Protein AF-A0A1R2CDT3-F1 (afdb_monomer_lite)

pLDDT: mean 70.37, std 23.41, range [26.05, 94.88]

Organism: NCBI:txid5963

InterPro domains:
  IPR001763 Rhodanese-like domain [PS50206] (2-48)
  IPR036873 Rhodanese-like domain superfamily [SSF52821] (2-45)

Secondary structure (DSSP, 8-state):
-HHHHHTTB---TT--EEE--SSTTHHHHHHHHHHHHTT--EEEB---GGGGGG-----SSPPPPPB-TT--PPP-TTTEEEHHHHHHTTT-SEEEE-S--SS-SB-TTSPBPPHHHHHHHHHHTT-PPPSS-EEEESTTHHHHHHHHHHHH---EEEEETT--HHHHHHHHHHTT----PPP-----------------------------------------B-

Structure (mmCIF, N/CA/C/O backbone):
data_AF-A0A1R2CDT3-F1
#
_entry.id   AF-A0A1R2CDT3-F1
#
loop_
_atom_site.group_PDB
_atom_site.id
_atom_site.type_symbol
_atom_site.label_atom_id
_atom_site.label_alt_id
_atom_site.label_comp_id
_atom_site.label_asym_id
_atom_site.label_entity_id
_atom_site.label_seq_id
_atom_site.pdbx_PDB_ins_code
_atom_site.Cartn_x
_atom_site.Cartn_y
_atom_site.Cartn_z
_atom_site.occupancy
_atom_site.B_iso_or_equiv
_atom_site.auth_seq_id
_atom_site.auth_comp_id
_atom_site.auth_asym_id
_atom_site.auth_atom_id
_atom_site.pdbx_PDB_model_num
ATOM 1 N N . MET A 1 1 ? 15.968 3.774 3.526 1.00 54.78 1 MET A N 1
ATOM 2 C CA . MET A 1 1 ? 16.565 3.461 2.208 1.00 54.78 1 MET A CA 1
ATOM 3 C C . MET A 1 1 ? 15.545 3.412 1.064 1.00 54.78 1 MET A C 1
ATOM 5 O O . MET A 1 1 ? 15.629 4.277 0.210 1.00 54.78 1 MET A O 1
ATOM 9 N N . PHE A 1 2 ? 14.550 2.506 1.048 1.00 66.25 2 PHE A N 1
ATOM 10 C CA . PHE A 1 2 ? 13.594 2.373 -0.080 1.00 66.25 2 PHE A CA 1
ATOM 11 C C . PHE A 1 2 ? 12.943 3.699 -0.525 1.00 66.25 2 PHE A C 1
ATOM 13 O O . PHE A 1 2 ? 13.152 4.136 -1.652 1.00 66.25 2 PHE A O 1
ATOM 20 N N . PHE A 1 3 ? 12.238 4.401 0.371 1.00 66.00 3 PHE A N 1
ATOM 21 C CA . PHE A 1 3 ? 11.578 5.675 0.036 1.00 66.00 3 PHE A CA 1
ATOM 22 C C . PHE A 1 3 ? 12.551 6.794 -0.367 1.00 66.00 3 PHE A C 1
ATOM 24 O O . PHE A 1 3 ? 12.169 7.690 -1.113 1.00 66.00 3 PHE A O 1
ATOM 31 N N . GLN A 1 4 ? 13.806 6.745 0.091 1.00 65.00 4 GLN A N 1
ATOM 32 C CA . GLN A 1 4 ? 14.832 7.719 -0.298 1.00 65.00 4 GLN A CA 1
ATOM 33 C C . GLN A 1 4 ? 15.261 7.489 -1.754 1.00 65.00 4 GLN A C 1
ATOM 35 O O . GLN A 1 4 ? 15.347 8.445 -2.519 1.00 65.00 4 GLN A O 1
ATOM 40 N N . SER A 1 5 ? 15.440 6.229 -2.161 1.00 69.94 5 SER A N 1
ATOM 41 C CA . SER A 1 5 ? 15.772 5.858 -3.543 1.00 69.94 5 SER A CA 1
ATOM 42 C C . SER A 1 5 ? 14.642 6.148 -4.536 1.00 69.94 5 SER A C 1
ATOM 44 O O . SER A 1 5 ? 14.908 6.398 -5.706 1.00 69.94 5 SER A O 1
ATOM 46 N N . LEU A 1 6 ? 13.380 6.154 -4.091 1.00 74.81 6 LEU A N 1
ATOM 47 C CA . LEU A 1 6 ? 12.250 6.471 -4.969 1.00 74.81 6 LEU A CA 1
ATOM 48 C C . LEU A 1 6 ? 12.239 7.934 -5.439 1.00 74.81 6 LEU A C 1
ATOM 50 O O . LEU A 1 6 ? 11.761 8.224 -6.533 1.00 74.81 6 LEU A O 1
ATOM 54 N N . ARG A 1 7 ? 12.758 8.869 -4.632 1.00 72.19 7 ARG A N 1
ATOM 55 C CA . ARG A 1 7 ? 12.694 10.315 -4.927 1.00 72.19 7 ARG A CA 1
ATOM 56 C C . ARG A 1 7 ? 13.552 10.725 -6.122 1.00 72.19 7 ARG A C 1
ATOM 58 O O . ARG A 1 7 ? 13.237 11.735 -6.746 1.00 72.19 7 ARG A O 1
ATOM 65 N N . THR A 1 8 ? 14.582 9.935 -6.419 1.00 76.62 8 THR A N 1
ATOM 66 C CA . THR A 1 8 ? 15.554 10.137 -7.502 1.00 76.62 8 THR A CA 1
ATOM 67 C C . THR A 1 8 ? 15.258 9.277 -8.731 1.00 76.62 8 THR A C 1
ATOM 69 O O . THR A 1 8 ? 16.016 9.300 -9.701 1.00 76.62 8 THR A O 1
ATOM 72 N N . LEU A 1 9 ? 14.169 8.501 -8.701 1.00 79.88 9 LEU A N 1
ATOM 73 C CA . LEU A 1 9 ? 13.769 7.625 -9.792 1.00 79.88 9 LEU A CA 1
ATOM 74 C C . LEU A 1 9 ? 13.310 8.448 -11.003 1.00 79.88 9 LEU A C 1
ATOM 76 O O . LEU A 1 9 ? 12.393 9.269 -10.901 1.00 79.88 9 LEU A O 1
ATOM 80 N N . VAL A 1 10 ? 13.921 8.190 -12.159 1.00 78.06 10 VAL A N 1
ATOM 81 C CA . VAL A 1 10 ? 13.516 8.790 -13.433 1.00 78.06 10 VAL A CA 1
ATOM 82 C C . VAL A 1 10 ? 12.613 7.811 -14.167 1.00 78.06 10 VAL A C 1
ATOM 84 O O . VAL A 1 10 ? 13.010 6.688 -14.470 1.00 78.06 10 VAL A O 1
ATOM 87 N N . LEU A 1 11 ? 11.394 8.250 -14.466 1.00 76.62 11 LEU A N 1
ATOM 88 C CA . LEU A 1 11 ? 10.420 7.477 -15.226 1.00 76.62 11 LEU A CA 1
ATOM 89 C C . LEU A 1 11 ? 9.799 8.367 -16.303 1.00 76.62 11 LEU A C 1
ATOM 91 O O . LEU A 1 11 ? 9.479 9.523 -16.002 1.00 76.62 11 LEU A O 1
ATOM 95 N N . PRO A 1 12 ? 9.616 7.863 -17.536 1.00 78.19 12 PRO A N 1
ATOM 96 C CA . PRO A 1 12 ? 8.946 8.629 -18.574 1.00 78.19 12 PRO A CA 1
ATOM 97 C C . PRO A 1 12 ? 7.510 8.995 -18.151 1.00 78.19 12 PRO A C 1
ATOM 99 O O . PRO A 1 12 ? 6.828 8.178 -17.523 1.00 78.19 12 PRO A O 1
ATOM 102 N N . PRO A 1 13 ? 7.035 10.212 -18.467 1.00 74.00 13 PRO A N 1
ATOM 103 C CA . PRO A 1 13 ? 5.777 10.754 -17.942 1.00 74.00 13 PRO A CA 1
ATOM 104 C C . PRO A 1 13 ? 4.516 10.020 -18.434 1.00 74.00 13 PRO A C 1
ATOM 106 O O . PRO A 1 13 ? 3.453 10.133 -17.821 1.00 74.00 13 PRO A O 1
ATOM 109 N N . ASP A 1 14 ? 4.621 9.267 -19.529 1.00 82.12 14 ASP A N 1
ATOM 110 C CA . ASP A 1 14 ? 3.552 8.466 -20.131 1.00 82.12 14 ASP A CA 1
ATOM 111 C C . ASP A 1 14 ? 3.438 7.054 -19.534 1.00 82.12 14 ASP A C 1
ATOM 113 O O . ASP A 1 14 ? 2.503 6.319 -19.853 1.00 82.12 14 ASP A O 1
ATOM 117 N N . LYS A 1 15 ? 4.378 6.656 -18.672 1.00 84.94 15 LYS A N 1
ATOM 118 C CA . LYS A 1 15 ? 4.413 5.312 -18.096 1.00 84.94 15 LYS A CA 1
ATOM 119 C C . LYS A 1 15 ? 3.750 5.264 -16.727 1.00 84.94 15 LYS A C 1
ATOM 121 O O . LYS A 1 15 ? 3.758 6.219 -15.952 1.00 84.94 15 LYS A O 1
ATOM 126 N N . PHE A 1 16 ? 3.192 4.099 -16.434 1.00 89.81 16 PHE A N 1
ATOM 127 C CA . PHE A 1 16 ? 2.738 3.717 -15.108 1.00 89.81 16 PHE A CA 1
ATOM 128 C C . PHE A 1 16 ? 3.682 2.659 -1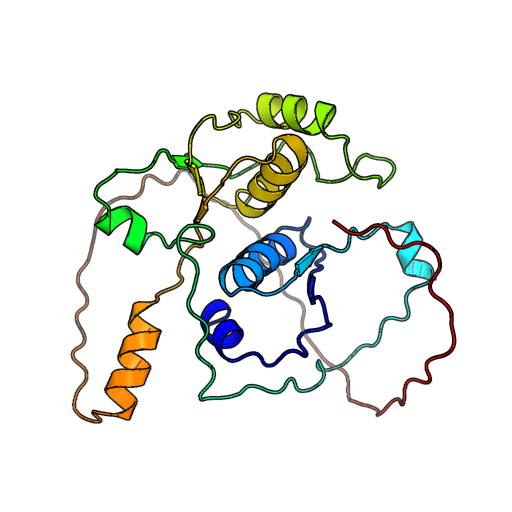4.538 1.00 89.81 16 PHE A C 1
ATOM 130 O O . PHE A 1 16 ? 4.328 1.912 -15.276 1.00 89.81 16 PHE A O 1
ATOM 137 N N . ILE A 1 17 ? 3.768 2.610 -13.214 1.00 91.12 17 ILE A N 1
ATOM 138 C CA . ILE A 1 17 ? 4.530 1.600 -12.486 1.00 91.12 17 ILE A CA 1
ATOM 139 C C . ILE A 1 17 ? 3.565 0.500 -12.070 1.00 91.12 17 ILE A C 1
ATOM 141 O O . ILE A 1 17 ? 2.520 0.786 -11.493 1.00 91.12 17 ILE A O 1
ATOM 145 N N . VAL A 1 18 ? 3.930 -0.750 -12.329 1.00 92.12 18 VAL A N 1
ATOM 146 C CA . VAL A 1 18 ? 3.167 -1.911 -11.869 1.00 92.12 18 VAL A CA 1
ATOM 147 C C . VAL A 1 18 ? 3.914 -2.557 -10.711 1.00 92.12 18 VAL A C 1
ATOM 149 O O . VAL A 1 18 ? 5.044 -3.016 -10.872 1.00 92.12 18 VAL A O 1
ATOM 152 N N . CYS A 1 19 ? 3.287 -2.582 -9.540 1.00 92.50 19 CYS A N 1
ATOM 153 C CA . CYS A 1 19 ? 3.797 -3.242 -8.348 1.00 92.50 19 CYS A CA 1
ATOM 154 C C . CYS A 1 19 ? 3.199 -4.643 -8.224 1.00 92.50 19 CYS A C 1
ATOM 156 O O . CYS A 1 19 ? 2.010 -4.849 -8.464 1.00 92.50 19 CYS A O 1
ATOM 158 N N . TYR A 1 20 ? 4.024 -5.600 -7.813 1.00 90.12 20 TYR A N 1
ATOM 159 C CA . TYR A 1 20 ? 3.599 -6.967 -7.553 1.00 90.12 20 TYR A CA 1
ATOM 160 C C . TYR A 1 20 ? 4.510 -7.632 -6.525 1.00 90.12 20 TYR A C 1
ATOM 162 O O . TYR A 1 20 ? 5.669 -7.245 -6.376 1.00 90.12 20 TYR A O 1
ATOM 170 N N . ASP A 1 21 ? 3.979 -8.614 -5.808 1.00 87.56 21 ASP A N 1
ATOM 171 C CA . ASP A 1 21 ? 4.718 -9.435 -4.856 1.00 87.56 21 ASP A CA 1
ATOM 172 C C . ASP A 1 21 ? 4.055 -10.815 -4.706 1.00 87.56 21 ASP A C 1
ATOM 174 O O . ASP A 1 21 ? 3.012 -11.091 -5.296 1.00 87.56 21 ASP A O 1
ATOM 178 N N . TYR A 1 22 ? 4.684 -11.675 -3.905 1.00 81.69 22 TYR A N 1
ATOM 179 C CA . TYR A 1 22 ? 4.119 -12.951 -3.456 1.00 81.69 22 TYR A CA 1
ATOM 180 C C . TYR A 1 22 ? 3.703 -12.909 -1.974 1.00 81.69 22 TYR A C 1
ATOM 182 O O . TYR A 1 22 ? 3.335 -13.932 -1.405 1.00 81.69 22 TYR A O 1
ATOM 190 N N . SER A 1 23 ? 3.771 -11.745 -1.316 1.00 78.31 23 SER A N 1
ATOM 191 C CA . SER A 1 23 ? 3.560 -11.599 0.133 1.00 78.31 23 SER A CA 1
ATOM 192 C C . SER A 1 23 ? 2.109 -11.266 0.503 1.00 78.31 23 SER A C 1
ATOM 194 O O . SER A 1 23 ? 1.849 -10.611 1.516 1.00 78.31 23 SER A O 1
ATOM 196 N N . GLY A 1 24 ? 1.144 -11.714 -0.309 1.00 80.25 24 GLY A N 1
ATOM 197 C CA . GLY A 1 24 ? -0.270 -11.363 -0.146 1.00 80.25 24 GLY A CA 1
ATOM 198 C C . GLY A 1 24 ? -0.481 -9.854 -0.264 1.00 80.25 24 GLY A C 1
ATOM 199 O O . GLY A 1 24 ? -1.128 -9.245 0.594 1.00 80.25 24 GLY A O 1
ATOM 200 N N . TYR A 1 25 ? 0.164 -9.256 -1.270 1.00 88.62 25 TYR A N 1
ATOM 201 C CA . TYR A 1 25 ? 0.096 -7.844 -1.633 1.00 88.62 25 TYR A CA 1
ATOM 202 C C . TYR A 1 25 ? 0.665 -6.868 -0.601 1.00 88.62 25 TYR A C 1
ATOM 204 O O . TYR A 1 25 ? 0.478 -5.661 -0.733 1.00 88.62 25 TYR A O 1
ATOM 212 N N . ILE A 1 26 ? 1.347 -7.335 0.448 1.00 88.62 26 ILE A N 1
ATOM 213 C CA . ILE A 1 26 ? 1.812 -6.463 1.534 1.00 88.62 26 ILE A CA 1
ATOM 214 C C . ILE A 1 26 ? 2.859 -5.462 1.034 1.00 88.62 26 ILE A C 1
ATOM 216 O O . ILE A 1 26 ? 2.766 -4.266 1.323 1.00 88.62 26 ILE A O 1
ATOM 220 N N . ASP A 1 27 ? 3.867 -5.933 0.310 1.00 89.50 27 ASP A N 1
ATOM 221 C CA . ASP A 1 27 ? 5.003 -5.110 -0.100 1.00 89.50 27 ASP A CA 1
ATOM 222 C C . ASP A 1 27 ? 4.699 -4.325 -1.374 1.00 89.50 27 ASP A C 1
ATOM 224 O O . ASP A 1 27 ? 5.079 -3.157 -1.486 1.00 89.50 27 ASP A O 1
ATOM 228 N N . SER A 1 28 ? 3.918 -4.905 -2.283 1.00 92.00 28 SER A N 1
ATOM 229 C CA . SER A 1 28 ? 3.382 -4.224 -3.459 1.00 92.00 28 SER A CA 1
ATOM 230 C C . SER A 1 28 ? 2.436 -3.085 -3.062 1.00 92.00 28 SER A C 1
ATOM 232 O O . SER A 1 28 ? 2.534 -1.997 -3.629 1.00 92.00 28 SER A O 1
ATOM 234 N N . SER A 1 29 ? 1.628 -3.255 -2.007 1.00 92.62 29 SER A N 1
ATOM 235 C CA . SER A 1 29 ? 0.817 -2.167 -1.440 1.00 92.62 29 SER A CA 1
ATOM 236 C C . SER A 1 29 ? 1.670 -1.066 -0.806 1.00 92.62 29 SER A C 1
ATOM 238 O O . SER A 1 29 ? 1.408 0.119 -1.012 1.00 92.62 29 SER A O 1
ATOM 240 N N . LYS A 1 30 ? 2.726 -1.410 -0.056 1.00 91.88 30 LYS A N 1
ATOM 241 C CA . LYS A 1 30 ? 3.660 -0.400 0.483 1.00 91.88 30 LYS A CA 1
ATOM 242 C C . LYS A 1 30 ? 4.333 0.396 -0.633 1.00 91.88 30 LYS A C 1
ATOM 244 O O . LYS A 1 30 ? 4.409 1.624 -0.551 1.00 91.88 30 LYS A O 1
ATOM 249 N N . ALA A 1 31 ? 4.796 -0.294 -1.675 1.00 91.62 31 ALA A N 1
ATOM 250 C CA . ALA A 1 31 ? 5.395 0.330 -2.847 1.00 91.62 31 ALA A CA 1
ATOM 251 C C . ALA A 1 31 ? 4.396 1.249 -3.563 1.00 91.62 31 ALA A C 1
ATOM 253 O O . ALA A 1 31 ? 4.756 2.385 -3.876 1.00 91.62 31 ALA A O 1
ATOM 254 N N . TYR A 1 32 ? 3.142 0.810 -3.729 1.00 94.00 32 TYR A N 1
ATOM 255 C CA . TYR A 1 32 ? 2.060 1.616 -4.296 1.00 94.00 32 TYR A CA 1
ATOM 256 C C . TYR A 1 32 ? 1.925 2.961 -3.586 1.00 94.00 32 TYR A C 1
AT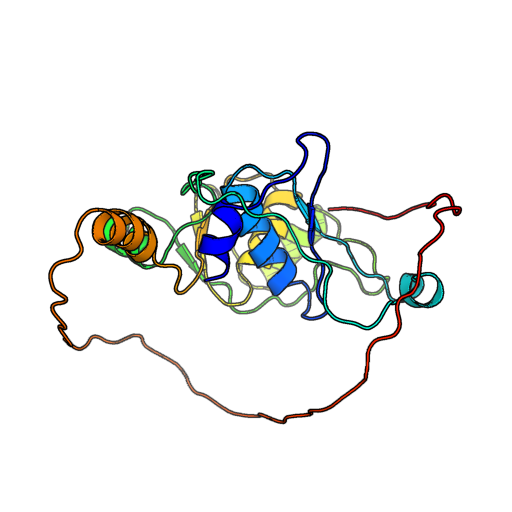OM 258 O O . TYR A 1 32 ? 2.002 4.010 -4.227 1.00 94.00 32 TYR A O 1
ATOM 266 N N . TRP A 1 33 ? 1.779 2.952 -2.259 1.00 93.81 33 TRP A N 1
ATOM 267 C CA . TRP A 1 33 ? 1.601 4.186 -1.494 1.00 93.81 33 TRP A CA 1
ATOM 268 C C . TRP A 1 33 ? 2.863 5.057 -1.498 1.00 93.81 33 TRP A C 1
ATOM 270 O O . TRP A 1 33 ? 2.763 6.278 -1.620 1.00 93.81 33 TRP A O 1
ATOM 280 N N . GLY A 1 34 ? 4.050 4.444 -1.457 1.00 91.00 34 GLY A N 1
ATOM 281 C CA . GLY A 1 34 ? 5.328 5.145 -1.592 1.00 91.00 34 GLY A CA 1
ATOM 282 C C . GLY A 1 34 ? 5.475 5.905 -2.897 1.00 91.00 34 GLY A C 1
ATOM 283 O O . GLY A 1 34 ? 5.710 7.111 -2.892 1.00 91.00 34 GLY A O 1
ATOM 284 N N . LEU A 1 35 ? 5.285 5.211 -4.012 1.00 91.19 35 LEU A N 1
ATOM 285 C CA . LEU A 1 35 ? 5.386 5.775 -5.354 1.00 91.19 35 LEU A CA 1
ATOM 286 C C . LEU A 1 35 ? 4.263 6.786 -5.641 1.00 91.19 35 LEU A C 1
ATOM 288 O O . LEU A 1 35 ? 4.513 7.841 -6.223 1.00 91.19 35 LEU A O 1
ATOM 292 N N . THR A 1 36 ? 3.044 6.519 -5.166 1.00 92.06 36 THR A N 1
ATOM 293 C CA . THR A 1 36 ? 1.915 7.456 -5.291 1.00 92.06 36 THR A CA 1
ATOM 294 C C . THR A 1 36 ? 2.184 8.744 -4.513 1.00 92.06 36 THR A C 1
ATOM 296 O O . THR A 1 36 ? 1.905 9.834 -5.010 1.00 92.06 36 THR A O 1
ATOM 299 N N . SER A 1 37 ? 2.790 8.654 -3.321 1.00 90.56 37 SER A N 1
ATOM 300 C CA . SER A 1 37 ? 3.099 9.834 -2.501 1.00 90.56 37 SER A CA 1
ATOM 301 C C . SER A 1 37 ? 4.074 10.810 -3.171 1.00 90.56 37 SER A C 1
ATOM 303 O O . SER A 1 37 ? 4.070 11.987 -2.836 1.00 90.56 37 SER A O 1
ATOM 305 N N . ILE A 1 38 ? 4.869 10.364 -4.145 1.00 87.69 38 ILE A N 1
ATOM 306 C CA . ILE A 1 38 ? 5.814 11.199 -4.910 1.00 87.69 38 ILE A CA 1
ATOM 307 C C . 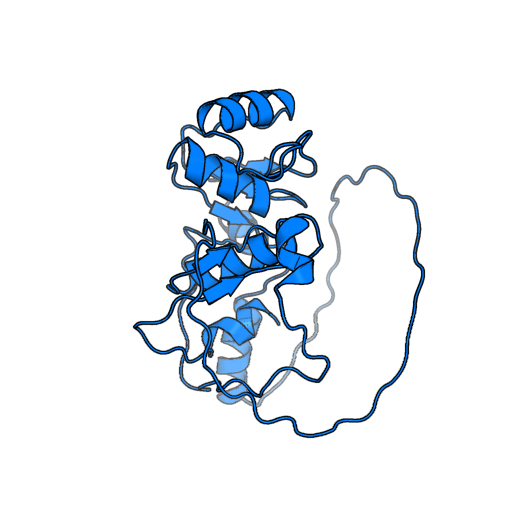ILE A 1 38 ? 5.320 11.516 -6.336 1.00 87.69 38 ILE A C 1
ATOM 309 O O . ILE A 1 38 ? 6.082 12.003 -7.178 1.00 87.69 38 ILE A O 1
ATOM 313 N N . GLY A 1 39 ? 4.039 11.246 -6.612 1.00 87.56 39 GLY A N 1
ATOM 314 C CA . GLY A 1 39 ? 3.352 11.653 -7.838 1.00 87.56 39 GLY A CA 1
ATOM 315 C C . GLY A 1 39 ? 3.497 10.699 -9.024 1.00 87.56 39 GLY A C 1
ATOM 316 O O . GLY A 1 39 ? 3.250 11.116 -10.155 1.00 87.56 39 GLY A O 1
ATOM 317 N N . PHE A 1 40 ? 3.903 9.444 -8.813 1.00 89.38 40 PHE A N 1
ATOM 318 C CA . PHE A 1 40 ? 3.853 8.446 -9.884 1.00 89.38 40 PHE A CA 1
ATOM 319 C C . PHE A 1 40 ? 2.437 7.894 -10.077 1.00 89.38 40 PHE A C 1
ATOM 321 O O . PHE A 1 40 ? 1.658 7.786 -9.131 1.00 89.38 40 PHE A O 1
ATOM 328 N N . LYS A 1 41 ? 2.125 7.500 -11.317 1.00 90.56 41 LYS A N 1
ATOM 329 C CA . LYS A 1 41 ? 0.956 6.673 -11.633 1.00 90.56 41 LYS A CA 1
ATOM 330 C C . LYS A 1 41 ? 1.321 5.224 -11.341 1.00 90.56 41 LYS A C 1
ATOM 332 O O . LYS A 1 41 ? 2.236 4.692 -11.969 1.00 90.56 41 LYS A O 1
ATOM 337 N N . VAL A 1 42 ? 0.644 4.612 -10.379 1.00 93.12 42 VAL A N 1
ATOM 338 C CA . VAL A 1 42 ? 0.993 3.281 -9.877 1.00 93.12 42 VAL A CA 1
ATOM 339 C C . VAL A 1 42 ? -0.225 2.387 -9.912 1.00 93.12 42 VAL A C 1
ATOM 341 O O . VAL A 1 42 ? -1.338 2.840 -9.656 1.00 93.12 42 VAL A O 1
ATOM 344 N N . GLN A 1 43 ? 0.019 1.128 -10.225 1.00 92.56 43 GLN A N 1
ATOM 345 C CA . GLN A 1 43 ? -0.973 0.081 -10.329 1.00 92.56 43 GLN A CA 1
ATOM 346 C C . GLN A 1 43 ? -0.475 -1.176 -9.622 1.00 92.56 43 GLN A C 1
ATOM 348 O O . GLN A 1 43 ? 0.736 -1.394 -9.527 1.00 92.56 43 GLN A O 1
ATOM 353 N N . ILE A 1 44 ? -1.394 -2.008 -9.139 1.00 90.81 44 ILE A N 1
ATOM 354 C CA . ILE A 1 44 ? -1.051 -3.312 -8.556 1.00 90.81 44 ILE A CA 1
ATOM 355 C C . ILE A 1 44 ? -1.481 -4.418 -9.512 1.00 90.81 44 ILE A C 1
ATOM 357 O O . ILE A 1 44 ? -2.621 -4.457 -9.981 1.00 90.81 44 ILE A O 1
ATOM 361 N N . LEU A 1 45 ? -0.551 -5.328 -9.804 1.00 87.69 45 LEU A N 1
ATOM 362 C CA . LEU A 1 45 ? -0.858 -6.540 -10.549 1.00 87.69 45 LEU A CA 1
ATOM 363 C C . LEU A 1 45 ? -1.426 -7.590 -9.599 1.00 87.69 45 LEU A C 1
ATOM 365 O O . LEU A 1 45 ? -0.745 -8.069 -8.694 1.00 87.69 45 LEU A O 1
ATOM 369 N N . ILE A 1 46 ? -2.666 -7.986 -9.864 1.00 82.81 46 ILE A N 1
ATOM 370 C CA . ILE A 1 46 ? -3.313 -9.096 -9.176 1.00 82.81 46 ILE A CA 1
ATOM 371 C C . ILE A 1 46 ? -2.883 -10.397 -9.853 1.00 82.81 46 ILE A C 1
ATOM 373 O O . ILE A 1 46 ? -3.329 -10.725 -10.958 1.00 82.81 46 ILE A O 1
ATOM 377 N N . PHE A 1 47 ? -1.984 -11.129 -9.199 1.00 73.56 47 PHE A N 1
ATOM 378 C CA . PHE A 1 47 ? -1.502 -12.408 -9.697 1.00 73.56 47 PHE A CA 1
ATOM 379 C C . PHE A 1 47 ? -2.583 -13.475 -9.554 1.00 73.56 47 PHE A C 1
ATOM 381 O O . PHE A 1 47 ? -2.881 -13.939 -8.457 1.00 73.56 47 PHE A O 1
ATOM 388 N N . LYS A 1 48 ? -3.140 -13.914 -10.684 1.00 70.69 48 LYS A N 1
ATOM 389 C CA . LYS A 1 48 ? -3.959 -15.125 -10.715 1.00 70.69 48 LYS A CA 1
ATOM 390 C C . LYS A 1 48 ? -3.053 -16.331 -10.937 1.00 70.69 48 LYS A C 1
ATOM 392 O O . LYS A 1 48 ? -2.218 -16.269 -11.843 1.00 70.69 48 LYS A O 1
ATOM 397 N N . PRO A 1 49 ? -3.248 -17.450 -10.220 1.00 63.94 49 PRO A N 1
ATOM 398 C CA . PRO A 1 49 ? -2.523 -18.692 -10.488 1.00 63.94 49 PRO A CA 1
ATOM 399 C C . PRO A 1 49 ? -2.585 -19.115 -11.965 1.00 63.94 49 PRO A C 1
ATOM 401 O O . PRO A 1 49 ? -1.612 -19.628 -12.509 1.00 63.94 49 PRO A O 1
ATOM 404 N N . GLN A 1 50 ? -3.689 -18.801 -12.657 1.00 66.00 50 GLN A N 1
ATOM 405 C CA . GLN A 1 50 ? -3.866 -19.091 -14.085 1.00 66.00 50 GLN A CA 1
ATOM 406 C C . GLN A 1 50 ? -2.946 -18.276 -15.016 1.00 66.00 50 GLN A C 1
ATOM 408 O O . GLN A 1 50 ? -2.824 -18.621 -16.188 1.00 66.00 50 GLN A O 1
ATOM 413 N N . LEU A 1 51 ? -2.304 -17.204 -14.532 1.00 66.19 51 LEU A N 1
ATOM 414 C CA . LEU A 1 51 ? -1.339 -16.413 -15.307 1.00 66.19 51 LEU A CA 1
ATOM 415 C C . LEU A 1 51 ? 0.065 -17.036 -15.295 1.00 66.19 51 LEU A C 1
ATOM 417 O O . LEU A 1 51 ? 0.870 -16.721 -16.164 1.00 66.19 51 LEU A O 1
ATOM 421 N N . MET A 1 52 ? 0.376 -17.931 -14.353 1.00 67.31 52 MET A N 1
ATOM 422 C CA . MET A 1 52 ? 1.712 -18.535 -14.244 1.00 67.31 52 MET A CA 1
ATOM 423 C C . MET A 1 52 ? 2.166 -19.281 -15.512 1.00 67.31 52 MET A C 1
ATOM 425 O O . MET A 1 52 ? 3.302 -19.066 -15.925 1.00 67.31 52 MET A O 1
ATOM 429 N N . PRO A 1 53 ? 1.323 -20.089 -16.191 1.00 69.56 53 PRO A N 1
ATOM 430 C CA . PRO A 1 53 ? 1.751 -20.831 -17.381 1.00 69.56 53 PRO A CA 1
ATOM 431 C C . PRO A 1 53 ? 2.048 -19.953 -18.604 1.00 69.56 53 PRO A C 1
ATOM 433 O O . PRO A 1 53 ? 2.691 -20.414 -19.541 1.00 69.56 53 PRO A O 1
ATOM 436 N N . ILE A 1 54 ? 1.557 -18.710 -18.620 1.00 74.00 54 ILE A N 1
ATOM 437 C CA . ILE A 1 54 ? 1.698 -17.785 -19.757 1.00 74.00 54 ILE A CA 1
ATOM 438 C C . ILE A 1 54 ? 2.749 -16.696 -19.521 1.00 74.00 54 ILE A C 1
ATOM 440 O O . ILE A 1 54 ? 3.060 -15.939 -20.441 1.00 74.00 54 ILE A O 1
ATOM 444 N N . LEU A 1 55 ? 3.297 -16.591 -18.309 1.00 76.75 55 LEU A N 1
ATOM 445 C CA . LEU A 1 55 ? 4.313 -15.600 -17.981 1.00 76.75 55 LEU A CA 1
ATOM 446 C C . LEU A 1 55 ? 5.708 -16.188 -18.165 1.00 76.75 55 LEU A C 1
ATOM 448 O O . LEU A 1 55 ? 6.099 -17.146 -17.502 1.00 76.75 55 LEU A O 1
ATOM 452 N N . GLN A 1 56 ? 6.492 -15.563 -19.038 1.00 80.69 56 GLN A N 1
ATOM 453 C CA . GLN A 1 56 ? 7.908 -15.869 -19.149 1.00 80.69 56 GLN A CA 1
ATOM 454 C C . GLN A 1 56 ? 8.648 -15.251 -17.958 1.00 80.69 56 GLN A C 1
ATOM 456 O O . GLN A 1 56 ? 8.814 -14.034 -17.875 1.00 80.69 56 GLN A O 1
ATOM 461 N N . VAL A 1 57 ? 9.096 -16.095 -17.030 1.00 79.31 57 VAL A N 1
ATOM 462 C CA . VAL A 1 57 ? 9.924 -15.668 -15.899 1.00 79.31 57 VAL A CA 1
ATOM 463 C C . VAL A 1 57 ? 11.386 -15.683 -16.325 1.00 79.31 57 VAL A C 1
ATOM 465 O O . VAL A 1 57 ? 11.905 -16.706 -16.766 1.00 79.31 57 VAL A O 1
ATOM 468 N N . ILE A 1 58 ? 12.057 -14.543 -16.179 1.00 84.38 58 ILE A N 1
ATOM 469 C CA . ILE A 1 58 ? 13.488 -14.408 -16.452 1.00 84.38 58 ILE A CA 1
ATOM 470 C C . ILE A 1 58 ? 14.208 -14.291 -15.114 1.00 84.38 58 ILE A C 1
ATOM 472 O O . ILE A 1 58 ? 13.985 -13.350 -14.354 1.00 84.38 58 ILE A O 1
ATOM 476 N N . SER A 1 59 ? 15.069 -15.261 -14.818 1.00 85.88 59 SER A N 1
ATOM 477 C CA . SER A 1 59 ? 15.940 -15.231 -13.645 1.00 85.88 59 SER A CA 1
ATOM 478 C C . SER A 1 59 ? 17.170 -14.365 -13.906 1.00 85.88 59 SER A C 1
ATOM 480 O O . SER A 1 59 ? 17.781 -14.461 -14.969 1.00 85.88 59 SER A O 1
ATOM 482 N N . GLY A 1 60 ? 17.590 -13.577 -12.920 1.00 86.81 60 GLY A N 1
ATOM 483 C CA . GLY A 1 60 ? 18.816 -12.791 -13.011 1.00 86.81 60 GLY A CA 1
ATOM 484 C C . GLY A 1 60 ? 18.809 -11.589 -12.078 1.00 86.81 60 GLY A C 1
ATOM 485 O O . GLY A 1 60 ? 17.899 -11.407 -11.270 1.00 86.81 60 GLY A O 1
ATOM 486 N N . ARG A 1 61 ? 19.843 -10.751 -12.194 1.00 84.56 61 ARG A N 1
ATOM 487 C CA . ARG A 1 61 ? 19.837 -9.439 -11.541 1.00 84.56 61 ARG A CA 1
ATOM 488 C C . ARG A 1 61 ? 18.860 -8.522 -12.284 1.00 84.56 61 ARG A C 1
ATOM 490 O O . ARG A 1 61 ? 18.858 -8.550 -13.515 1.00 84.56 61 ARG A O 1
ATOM 497 N N . PRO A 1 62 ? 18.070 -7.700 -11.572 1.00 82.62 62 PRO A N 1
ATOM 498 C CA . PRO A 1 62 ? 17.244 -6.691 -12.215 1.00 82.62 62 PRO A CA 1
ATOM 499 C C . PRO A 1 62 ? 18.090 -5.783 -13.121 1.00 82.62 62 PRO A C 1
ATOM 501 O O . PRO A 1 62 ? 19.248 -5.504 -12.784 1.00 82.62 62 PRO A O 1
ATOM 504 N N . PRO A 1 63 ? 17.535 -5.308 -14.248 1.00 81.00 63 PRO A N 1
ATOM 505 C CA . PRO A 1 63 ? 18.222 -4.344 -15.094 1.00 81.00 63 PRO A CA 1
ATOM 506 C C . PRO A 1 63 ? 18.546 -3.074 -14.302 1.00 81.00 63 PRO A C 1
ATOM 508 O O . PRO A 1 63 ? 17.828 -2.698 -13.372 1.00 81.00 63 PRO A O 1
ATOM 511 N N . MET A 1 64 ? 19.635 -2.403 -14.678 1.00 80.38 64 MET A N 1
ATOM 512 C CA . MET A 1 64 ? 19.992 -1.126 -14.068 1.00 80.38 64 MET A CA 1
ATOM 513 C C . MET A 1 64 ? 18.919 -0.082 -14.375 1.00 80.38 64 MET A C 1
ATOM 515 O O . MET A 1 64 ? 18.523 0.104 -15.524 1.00 80.38 64 MET A O 1
ATOM 519 N N . ILE A 1 65 ? 18.468 0.605 -13.331 1.00 76.88 65 ILE A N 1
ATOM 520 C CA . ILE A 1 65 ? 17.502 1.695 -13.424 1.00 76.88 65 ILE A CA 1
ATOM 521 C C . ILE A 1 65 ? 18.261 3.011 -13.273 1.00 76.88 65 ILE A C 1
ATOM 523 O O . ILE A 1 65 ? 19.152 3.129 -12.429 1.00 76.88 65 ILE A O 1
ATOM 527 N N . ASN A 1 66 ? 17.912 3.999 -14.095 1.00 75.94 66 ASN A N 1
ATOM 528 C CA . ASN A 1 66 ? 18.522 5.319 -14.032 1.00 75.94 66 ASN A CA 1
ATOM 529 C C . ASN A 1 66 ? 17.979 6.111 -12.838 1.00 75.94 66 ASN A C 1
ATOM 531 O O . ASN A 1 66 ? 16.767 6.244 -12.653 1.00 75.94 66 ASN A O 1
ATOM 535 N N . PHE A 1 67 ? 18.898 6.680 -12.064 1.00 75.75 67 PHE A N 1
ATOM 536 C CA . PHE A 1 67 ? 18.595 7.592 -10.970 1.00 75.75 67 PHE A CA 1
ATOM 537 C C . PHE A 1 67 ? 19.237 8.943 -11.252 1.00 75.75 67 PHE A C 1
ATOM 539 O O . PHE A 1 67 ? 20.420 9.018 -11.590 1.00 75.75 67 PHE A O 1
ATOM 546 N N . GLU A 1 68 ? 18.480 10.016 -11.065 1.00 74.31 68 GLU A N 1
ATOM 547 C CA . GLU A 1 68 ? 18.992 11.371 -11.205 1.00 74.31 68 GLU A CA 1
ATOM 548 C C . GLU A 1 68 ? 19.246 11.962 -9.821 1.00 74.31 68 GLU A C 1
ATOM 550 O O . GLU A 1 68 ? 18.323 12.228 -9.053 1.00 74.31 68 GLU A O 1
ATOM 555 N N . ARG A 1 69 ? 20.525 12.185 -9.492 1.00 64.81 69 ARG A N 1
ATOM 556 C CA . ARG A 1 69 ? 20.945 12.683 -8.169 1.00 64.81 69 ARG A CA 1
ATOM 557 C C . ARG A 1 69 ? 20.374 14.058 -7.816 1.00 64.81 69 ARG A C 1
ATOM 559 O O . ARG A 1 69 ? 20.383 14.402 -6.645 1.00 64.81 69 ARG A O 1
ATOM 566 N N . LYS A 1 70 ? 19.930 14.842 -8.804 1.00 62.94 70 LYS A N 1
ATOM 567 C CA . LYS A 1 70 ? 19.341 16.178 -8.608 1.00 62.94 70 LYS A CA 1
ATOM 568 C C . LYS A 1 70 ? 17.809 16.165 -8.604 1.00 62.94 70 LYS A C 1
ATOM 570 O O . LYS A 1 70 ? 17.202 17.177 -8.265 1.00 62.94 70 LYS A O 1
ATOM 575 N N . LEU A 1 71 ? 17.182 15.042 -8.964 1.00 63.94 71 LEU A N 1
ATOM 576 C CA . LEU A 1 71 ? 15.734 14.907 -8.936 1.00 63.94 71 LEU A CA 1
ATOM 577 C C . LEU A 1 71 ? 15.303 14.580 -7.507 1.00 63.94 71 LEU A C 1
ATOM 579 O O . LEU A 1 71 ? 15.575 13.500 -6.989 1.00 63.94 71 LEU A O 1
ATOM 583 N N . PHE A 1 72 ? 14.626 15.528 -6.866 1.00 69.19 72 PHE A N 1
ATOM 584 C CA . PHE A 1 72 ? 14.148 15.377 -5.497 1.00 69.19 72 PHE A CA 1
ATOM 585 C C . PHE A 1 72 ? 12.651 15.609 -5.430 1.00 69.19 72 PHE A C 1
ATOM 587 O O . PHE A 1 72 ? 12.174 16.691 -5.095 1.00 69.19 72 PHE A O 1
ATOM 594 N N . ARG A 1 73 ? 11.888 14.560 -5.737 1.00 76.06 73 ARG A N 1
ATOM 595 C CA . ARG A 1 73 ? 10.432 14.615 -5.584 1.00 76.06 73 ARG A CA 1
ATOM 596 C C . ARG A 1 73 ? 10.071 14.776 -4.110 1.00 76.06 73 ARG A C 1
ATOM 598 O O . ARG A 1 73 ? 10.648 14.109 -3.248 1.00 76.06 73 ARG A O 1
ATOM 605 N N . ASN A 1 74 ? 9.135 15.673 -3.816 1.00 80.81 74 ASN A N 1
ATOM 606 C CA . ASN A 1 74 ? 8.598 15.835 -2.469 1.00 80.81 74 ASN A CA 1
ATOM 607 C C . ASN A 1 74 ? 7.600 14.719 -2.167 1.00 80.81 74 ASN A C 1
ATOM 609 O O . ASN A 1 74 ? 6.842 14.303 -3.041 1.00 80.81 74 ASN A O 1
ATOM 613 N N . ILE A 1 75 ? 7.610 14.244 -0.923 1.00 84.06 75 ILE A N 1
ATOM 614 C CA . ILE A 1 75 ? 6.629 13.274 -0.443 1.00 84.06 75 ILE A CA 1
ATOM 615 C C . ILE A 1 75 ? 5.359 14.039 -0.074 1.00 84.06 75 ILE A C 1
ATOM 617 O O . ILE A 1 75 ? 5.386 14.979 0.720 1.00 84.06 75 ILE A O 1
ATOM 621 N N . ASN A 1 76 ? 4.232 13.621 -0.635 1.00 88.62 76 ASN A N 1
ATOM 622 C CA . ASN A 1 76 ? 2.923 14.092 -0.232 1.00 88.62 76 ASN A CA 1
ATOM 623 C C . ASN A 1 76 ? 2.540 13.445 1.105 1.00 88.62 76 ASN A C 1
ATOM 625 O O . ASN A 1 76 ? 2.047 12.315 1.163 1.00 88.62 76 ASN A O 1
ATOM 629 N N . HIS A 1 77 ? 2.736 14.200 2.183 1.00 87.25 77 HIS A N 1
ATOM 630 C CA . HIS A 1 77 ? 2.436 13.754 3.541 1.00 87.25 77 HIS A CA 1
ATOM 631 C C . HIS A 1 77 ? 0.944 13.613 3.852 1.00 87.25 77 HIS A C 1
ATOM 633 O O . HIS A 1 77 ? 0.586 13.054 4.884 1.00 87.25 77 HIS A O 1
ATOM 639 N N . ASN A 1 78 ? 0.066 14.053 2.945 1.00 88.38 78 ASN A N 1
ATOM 640 C CA . ASN A 1 78 ? -1.361 13.758 3.031 1.00 88.38 78 ASN A CA 1
ATOM 641 C C . ASN A 1 78 ? -1.696 12.316 2.628 1.00 88.38 78 ASN A C 1
ATOM 643 O O . ASN A 1 78 ? -2.773 11.844 2.972 1.00 88.38 78 ASN A O 1
ATOM 647 N N . ILE A 1 79 ? -0.783 11.644 1.920 1.00 91.50 79 ILE A N 1
ATOM 648 C CA . ILE A 1 79 ? -0.918 10.271 1.417 1.00 91.50 79 ILE A CA 1
ATOM 649 C C . ILE A 1 79 ? -0.101 9.307 2.287 1.00 91.50 79 ILE A C 1
ATOM 651 O O . ILE A 1 79 ? -0.600 8.262 2.701 1.00 91.50 79 ILE A O 1
ATOM 655 N N . LEU A 1 80 ? 1.156 9.662 2.578 1.00 91.25 80 LEU A N 1
ATOM 656 C CA . LEU A 1 80 ? 2.104 8.825 3.316 1.00 91.25 80 LEU A CA 1
ATOM 657 C C . LEU A 1 80 ? 2.785 9.625 4.433 1.00 91.25 80 LEU A C 1
ATOM 659 O O . LEU A 1 80 ? 3.432 10.639 4.169 1.00 91.25 80 LEU A O 1
ATOM 663 N N . THR A 1 81 ? 2.698 9.136 5.668 1.00 89.38 81 THR A N 1
ATOM 664 C CA . THR A 1 81 ? 3.269 9.794 6.853 1.00 89.38 81 THR A CA 1
ATOM 665 C C . THR A 1 81 ? 4.192 8.881 7.652 1.00 89.38 81 THR A C 1
ATOM 667 O O . THR A 1 81 ? 4.126 7.656 7.544 1.00 89.38 81 THR A O 1
ATOM 670 N N . SER A 1 82 ? 5.048 9.476 8.483 1.00 86.94 82 SER A N 1
ATOM 671 C CA . SER A 1 82 ? 5.957 8.753 9.375 1.00 86.94 82 SER A CA 1
ATOM 672 C C . SER A 1 82 ? 5.462 8.822 10.813 1.00 86.94 82 SER A C 1
ATOM 674 O O . SER A 1 82 ? 4.837 9.802 11.225 1.00 86.94 82 SER A O 1
ATOM 676 N N . LYS A 1 83 ? 5.844 7.826 11.617 1.00 85.88 83 LYS A N 1
ATOM 677 C CA . LYS A 1 83 ? 5.610 7.833 13.068 1.00 85.88 83 LYS A CA 1
ATOM 678 C C . LYS A 1 83 ? 6.073 9.139 13.719 1.00 85.88 83 LYS A C 1
ATOM 680 O O . LYS A 1 83 ? 5.369 9.690 14.555 1.00 85.88 83 LYS A O 1
ATOM 685 N N . ARG A 1 84 ? 7.233 9.657 13.308 1.00 83.06 84 ARG A N 1
ATOM 686 C CA . ARG A 1 84 ? 7.786 10.904 13.843 1.00 83.06 84 ARG A CA 1
ATOM 687 C C . ARG A 1 84 ? 6.875 12.104 13.579 1.00 83.06 84 ARG A C 1
ATOM 689 O O . ARG A 1 84 ? 6.567 12.829 14.513 1.00 83.06 84 ARG A O 1
ATOM 696 N N . MET A 1 85 ? 6.392 12.265 12.347 1.00 83.31 85 MET A N 1
ATOM 697 C CA . MET A 1 85 ? 5.488 13.370 11.999 1.00 83.31 85 MET A CA 1
ATOM 698 C C . MET A 1 85 ? 4.166 13.305 12.766 1.00 83.31 85 MET A C 1
ATOM 700 O O . MET A 1 85 ? 3.625 14.333 13.155 1.00 83.31 85 MET A O 1
ATOM 704 N N . ILE A 1 86 ? 3.652 12.098 13.010 1.00 84.88 86 ILE A N 1
ATOM 705 C CA . ILE A 1 86 ? 2.451 11.906 13.828 1.00 84.88 86 ILE A CA 1
ATOM 706 C C . ILE A 1 86 ? 2.689 12.316 15.286 1.00 84.88 86 ILE A C 1
ATOM 708 O O . ILE A 1 86 ? 1.824 12.959 15.882 1.00 84.88 86 ILE A O 1
ATOM 712 N N . LEU A 1 87 ? 3.855 11.981 15.849 1.00 83.19 87 LEU A N 1
ATOM 713 C CA . LEU A 1 87 ? 4.233 12.391 17.204 1.00 83.19 87 LEU A CA 1
ATOM 714 C C . LEU A 1 87 ? 4.394 13.916 17.306 1.00 83.19 87 LEU A C 1
ATOM 716 O O . LEU A 1 87 ? 3.849 14.516 18.226 1.00 83.19 87 LEU A O 1
ATOM 720 N N . GLU A 1 88 ? 5.060 14.545 16.332 1.00 83.38 88 GLU A N 1
ATOM 721 C CA . GLU A 1 88 ? 5.238 16.006 16.253 1.00 83.38 88 GLU A CA 1
ATOM 722 C C . GLU A 1 88 ? 3.907 16.756 16.067 1.00 83.38 88 GLU A C 1
ATOM 724 O O . GLU A 1 88 ? 3.736 17.874 16.549 1.00 83.38 88 GLU A O 1
ATOM 729 N N . ALA A 1 89 ? 2.926 16.135 15.405 1.00 79.88 89 ALA A N 1
ATOM 730 C CA . ALA A 1 89 ? 1.605 16.718 15.187 1.00 79.88 89 ALA A CA 1
ATOM 731 C C . ALA A 1 89 ? 0.691 16.708 16.431 1.00 79.88 89 ALA A C 1
ATOM 733 O O . ALA A 1 89 ? -0.459 17.140 16.327 1.00 79.88 89 ALA A O 1
ATOM 734 N N . ASN A 1 90 ? 1.169 16.241 17.593 1.00 69.31 90 ASN A N 1
ATOM 735 C CA . ASN A 1 90 ? 0.468 16.292 18.882 1.00 69.31 90 ASN A CA 1
ATOM 736 C C . ASN A 1 90 ? -0.976 15.747 18.843 1.00 69.31 90 ASN A C 1
ATOM 738 O O . ASN A 1 90 ? -1.909 16.397 19.308 1.00 69.31 90 ASN A O 1
ATOM 742 N N . LYS A 1 91 ? -1.166 14.526 18.317 1.00 62.56 91 LYS A N 1
ATOM 743 C CA . LYS A 1 91 ? -2.445 13.772 18.351 1.00 62.56 91 LYS A CA 1
ATOM 744 C C . LYS A 1 91 ? -3.620 14.380 17.563 1.00 62.56 91 LYS A C 1
ATOM 746 O O . LYS A 1 91 ? -4.773 14.089 17.860 1.00 62.56 91 LYS A O 1
ATOM 751 N N . LYS A 1 92 ? -3.359 15.168 16.520 1.00 75.31 92 LYS A N 1
ATOM 752 C CA . LYS A 1 92 ? -4.417 15.742 15.658 1.00 75.31 92 LYS A CA 1
ATOM 753 C C . LYS A 1 92 ? -5.111 14.751 14.716 1.00 75.31 92 LYS A C 1
ATOM 755 O O . LYS A 1 92 ? -6.024 15.146 14.000 1.00 75.31 92 LYS A O 1
ATOM 760 N N . PHE A 1 93 ? -4.670 13.498 14.678 1.00 80.50 93 PHE A N 1
ATOM 761 C CA . PHE A 1 93 ? -5.160 12.513 13.724 1.00 80.50 93 PHE A CA 1
ATOM 762 C C . PHE A 1 93 ? -5.883 11.379 14.433 1.00 80.50 93 PHE A C 1
ATOM 764 O O . PHE A 1 93 ? -5.363 10.804 15.390 1.00 80.50 93 PHE A O 1
ATOM 771 N N . GLU A 1 94 ? -7.046 11.014 13.906 1.00 87.38 94 GLU A N 1
ATOM 772 C CA . GLU A 1 94 ? -7.628 9.708 14.174 1.00 87.38 94 GLU A CA 1
ATOM 773 C C . GLU A 1 94 ? -6.696 8.633 13.599 1.00 87.38 94 GLU A C 1
ATOM 775 O O . GLU A 1 94 ? -6.185 8.771 12.481 1.00 87.38 94 GLU A O 1
ATOM 780 N N . MET A 1 95 ? -6.444 7.573 14.368 1.00 90.75 95 MET A N 1
ATOM 781 C CA . MET A 1 95 ? -5.532 6.502 13.976 1.00 90.75 95 MET A CA 1
ATOM 782 C C . MET A 1 95 ? -6.198 5.140 14.117 1.00 90.75 95 MET A C 1
ATOM 784 O O . MET A 1 95 ? -6.663 4.788 15.200 1.00 90.75 95 MET A O 1
ATOM 788 N N . ILE A 1 96 ? -6.152 4.335 13.056 1.00 92.06 96 ILE A N 1
ATOM 789 C CA . ILE A 1 96 ? -6.668 2.962 13.060 1.00 92.06 96 ILE A CA 1
ATOM 790 C C . ILE A 1 96 ? -5.502 1.995 12.868 1.00 92.06 96 ILE A C 1
ATOM 792 O O . ILE A 1 96 ? -4.752 2.073 11.889 1.00 92.06 96 ILE A O 1
ATOM 796 N N . LYS A 1 97 ? -5.354 1.064 13.816 1.00 92.62 97 LYS A N 1
ATOM 797 C CA . LYS A 1 97 ? -4.360 -0.009 13.743 1.00 92.62 97 LYS A CA 1
ATOM 798 C C . LYS A 1 97 ? -4.932 -1.208 13.002 1.00 92.62 97 LYS A C 1
ATOM 800 O O . LYS A 1 97 ? -5.942 -1.755 13.424 1.00 92.62 97 LYS A O 1
ATOM 805 N N . ILE A 1 98 ? -4.242 -1.674 11.967 1.00 93.00 98 ILE A N 1
ATOM 806 C CA . ILE A 1 98 ? -4.649 -2.821 11.154 1.00 93.00 98 ILE A CA 1
ATOM 807 C C . ILE A 1 98 ? -3.474 -3.793 11.042 1.00 93.00 98 ILE A C 1
ATOM 809 O O . ILE A 1 98 ? -2.569 -3.649 10.215 1.00 93.00 98 ILE A O 1
ATOM 813 N N . ASN A 1 99 ? -3.479 -4.802 11.909 1.00 89.06 99 ASN A N 1
ATOM 814 C CA . ASN A 1 99 ? -2.466 -5.859 11.918 1.00 89.06 99 ASN A CA 1
ATOM 815 C C . ASN A 1 99 ? -2.887 -7.101 11.125 1.00 89.06 99 ASN A C 1
ATOM 817 O O . ASN A 1 99 ? -2.022 -7.839 10.653 1.00 89.06 99 ASN A O 1
ATOM 821 N N . PHE A 1 100 ? -4.191 -7.318 10.983 1.00 88.69 100 PHE A N 1
ATOM 822 C CA . PHE A 1 100 ? -4.779 -8.511 10.394 1.00 88.69 100 PHE A CA 1
ATOM 823 C C . PHE A 1 100 ? -6.019 -8.136 9.573 1.00 88.69 100 PHE A C 1
ATOM 825 O O . PHE A 1 100 ? -6.655 -7.124 9.857 1.00 88.69 100 PHE A O 1
ATOM 832 N N . LEU A 1 101 ? -6.318 -8.944 8.557 1.00 90.56 101 LEU A N 1
ATOM 833 C CA . LEU A 1 101 ? -7.550 -8.924 7.771 1.00 90.56 101 LEU A CA 1
ATOM 834 C C . LEU A 1 101 ? -8.020 -10.376 7.659 1.00 90.56 101 LEU A C 1
ATOM 836 O O . LEU A 1 101 ? -7.195 -11.256 7.405 1.00 90.56 101 LEU A O 1
ATOM 840 N N . THR A 1 102 ? -9.314 -10.621 7.853 1.00 88.44 102 THR A N 1
ATOM 841 C CA . THR A 1 102 ? -9.938 -11.956 7.758 1.00 88.44 102 THR A CA 1
ATOM 842 C C . THR A 1 102 ? -10.127 -12.430 6.315 1.00 88.44 102 THR A C 1
ATOM 844 O O . THR A 1 102 ? -10.608 -13.536 6.096 1.00 88.44 102 THR A O 1
ATOM 847 N N . PHE A 1 103 ? -9.753 -11.605 5.337 1.00 89.56 103 PHE A N 1
ATOM 848 C CA . PHE A 1 103 ? -9.981 -11.811 3.912 1.00 89.56 103 PHE A CA 1
ATOM 849 C C . PHE A 1 103 ? -8.797 -11.277 3.087 1.00 89.56 103 PHE A C 1
ATOM 851 O O . PHE A 1 103 ? -7.984 -10.489 3.586 1.00 89.56 103 PHE A O 1
ATOM 858 N N . ASP A 1 104 ? -8.693 -11.715 1.832 1.00 85.88 104 ASP A N 1
ATOM 859 C CA . ASP A 1 104 ? -7.682 -11.248 0.870 1.00 85.88 104 ASP A CA 1
ATOM 860 C C . ASP A 1 104 ? -8.270 -10.189 -0.087 1.00 85.88 104 ASP A C 1
ATOM 862 O O . ASP A 1 104 ? -9.445 -9.869 -0.015 1.00 85.88 104 ASP A O 1
ATOM 866 N N . ILE A 1 105 ? -7.477 -9.606 -0.986 1.00 87.62 105 ILE A N 1
ATOM 867 C CA . ILE A 1 105 ? -7.952 -8.673 -2.028 1.00 87.62 105 ILE A CA 1
ATOM 868 C C . ILE A 1 105 ? -8.746 -9.406 -3.126 1.00 87.62 105 ILE A C 1
ATOM 870 O O . ILE A 1 105 ? -9.535 -8.793 -3.854 1.00 87.62 105 ILE A O 1
ATOM 874 N N . VAL A 1 106 ? -8.538 -10.717 -3.255 1.00 86.62 106 VAL A N 1
ATOM 875 C CA . VAL A 1 106 ? -9.207 -11.580 -4.230 1.00 86.62 106 VAL A CA 1
ATOM 876 C C . VAL A 1 106 ? -10.108 -12.604 -3.549 1.00 86.62 106 VAL A C 1
ATOM 878 O O . VAL A 1 106 ? -9.836 -13.027 -2.430 1.00 86.62 106 VAL A O 1
ATOM 881 N N . ASP A 1 107 ? -11.174 -12.993 -4.240 1.00 84.88 107 ASP A N 1
ATOM 882 C CA . ASP A 1 107 ? -12.030 -14.111 -3.858 1.00 84.88 107 ASP A CA 1
ATOM 883 C C . ASP A 1 107 ? -11.363 -15.468 -4.152 1.00 84.88 107 ASP A C 1
ATOM 885 O O . ASP A 1 107 ? -10.304 -15.548 -4.786 1.00 84.88 107 ASP A O 1
ATOM 889 N N . ASP A 1 108 ? -12.021 -16.552 -3.739 1.00 82.06 108 ASP A N 1
ATOM 890 C CA . ASP A 1 108 ? -11.557 -17.932 -3.948 1.00 82.06 108 ASP A CA 1
ATOM 891 C C . ASP A 1 108 ? -11.398 -18.299 -5.436 1.00 82.06 108 ASP A C 1
ATOM 893 O O . ASP A 1 108 ? -10.695 -19.246 -5.793 1.00 82.06 108 ASP A O 1
ATOM 897 N N . MET A 1 109 ? -12.020 -17.527 -6.332 1.00 80.31 109 MET A N 1
ATOM 898 C CA . MET A 1 109 ? -11.927 -17.682 -7.785 1.00 80.31 109 MET A CA 1
ATOM 899 C C . MET A 1 109 ? -10.804 -16.826 -8.398 1.00 80.31 109 MET A C 1
ATOM 901 O O . MET A 1 109 ? -10.636 -16.800 -9.625 1.00 80.31 109 MET A O 1
ATOM 905 N N . GLY A 1 110 ? -10.030 -16.111 -7.574 1.00 76.81 110 GLY A N 1
ATOM 906 C CA . GLY A 1 110 ? -8.964 -15.204 -7.993 1.00 76.81 110 GLY A CA 1
ATOM 907 C C . GLY A 1 110 ? -9.475 -13.938 -8.688 1.00 76.81 110 GLY A C 1
ATOM 908 O O . GLY A 1 110 ? -8.743 -13.313 -9.466 1.00 76.81 110 GLY A O 1
ATOM 909 N N . LYS A 1 111 ? -10.745 -13.573 -8.497 1.00 82.31 111 LYS A N 1
ATOM 910 C CA . LYS A 1 111 ? -11.304 -12.294 -8.943 1.00 82.31 111 LYS A CA 1
ATOM 911 C C . LYS A 1 111 ? -11.178 -11.269 -7.830 1.00 82.31 111 LYS A C 1
ATOM 913 O O . LYS A 1 111 ? -11.171 -11.603 -6.657 1.00 82.31 111 LYS A O 1
ATOM 918 N N . LEU A 1 112 ? -11.083 -10.005 -8.217 1.00 83.88 112 LEU A N 1
ATOM 919 C CA . LEU A 1 112 ? -11.113 -8.912 -7.259 1.00 83.88 112 LEU A CA 1
ATOM 920 C C . LEU A 1 112 ? -12.456 -8.910 -6.520 1.00 83.88 112 LEU A C 1
ATOM 922 O O . LEU A 1 112 ? -13.502 -9.029 -7.164 1.00 83.88 112 LEU A O 1
ATOM 926 N N . ILE A 1 113 ? -12.415 -8.750 -5.200 1.00 89.06 113 ILE A N 1
ATOM 927 C CA . ILE A 1 113 ? -13.625 -8.642 -4.381 1.00 89.06 113 ILE A CA 1
ATOM 928 C C . ILE A 1 113 ? -14.401 -7.377 -4.773 1.00 89.06 113 ILE A C 1
ATOM 930 O O . ILE A 1 113 ? -13.810 -6.331 -5.050 1.00 89.06 113 ILE A O 1
ATOM 934 N N . SER A 1 114 ? -15.732 -7.476 -4.824 1.00 88.81 114 SER A N 1
ATOM 935 C CA . SER A 1 114 ? -16.594 -6.336 -5.146 1.00 88.81 114 SER A CA 1
ATOM 936 C C . SER A 1 114 ? -16.531 -5.258 -4.062 1.00 88.81 114 SER A C 1
ATOM 938 O O . SER A 1 114 ? -16.207 -5.525 -2.904 1.00 88.81 114 SER A O 1
ATOM 940 N N . LYS A 1 115 ? -16.856 -4.015 -4.425 1.00 89.75 115 LYS A N 1
ATOM 941 C CA . LYS A 1 115 ? -16.807 -2.881 -3.491 1.00 89.75 115 LYS A CA 1
ATOM 942 C C . LYS A 1 115 ? -17.728 -3.078 -2.291 1.00 89.75 115 LYS A C 1
ATOM 944 O O . LYS A 1 115 ? -17.357 -2.720 -1.177 1.00 89.75 115 LYS A O 1
ATOM 949 N N . GLU A 1 116 ? -18.892 -3.671 -2.530 1.00 87.94 116 GLU A N 1
ATOM 950 C CA . GLU A 1 116 ? -19.909 -3.969 -1.525 1.00 87.94 116 GLU A CA 1
ATOM 951 C C . GLU A 1 116 ? -19.354 -4.964 -0.497 1.00 87.94 116 GLU A C 1
ATOM 953 O O . GLU A 1 116 ? -19.345 -4.685 0.702 1.00 87.94 116 GLU A O 1
ATOM 958 N N . ASN A 1 117 ? -18.756 -6.057 -0.978 1.00 91.06 117 ASN A N 1
ATOM 959 C CA . ASN A 1 117 ? -18.182 -7.095 -0.126 1.00 91.06 117 ASN A CA 1
ATOM 960 C C . ASN A 1 117 ? -16.958 -6.592 0.652 1.00 91.06 117 ASN A C 1
ATOM 962 O O . ASN A 1 117 ? -16.744 -7.000 1.789 1.00 91.06 117 ASN A O 1
ATOM 966 N N . ILE A 1 118 ? -16.158 -5.679 0.083 1.00 92.00 118 ILE A N 1
ATOM 967 C CA . ILE A 1 118 ? -15.013 -5.085 0.792 1.00 92.00 118 ILE A CA 1
ATOM 968 C C . ILE A 1 118 ? -15.463 -4.405 2.090 1.00 92.00 118 ILE A C 1
ATOM 970 O O . ILE A 1 118 ? -14.806 -4.571 3.115 1.00 92.00 118 ILE A O 1
ATOM 974 N N . ILE A 1 119 ? -16.563 -3.647 2.066 1.00 89.94 119 ILE A N 1
ATOM 975 C CA . ILE A 1 119 ? -17.053 -2.927 3.251 1.00 89.94 119 ILE A CA 1
ATOM 976 C C . ILE A 1 119 ? -17.484 -3.919 4.336 1.00 89.94 119 ILE A C 1
ATOM 978 O O . ILE A 1 119 ? -17.073 -3.785 5.491 1.00 89.94 119 ILE A O 1
ATOM 982 N N . GLU A 1 120 ? -18.255 -4.937 3.957 1.00 90.44 120 GLU A N 1
ATOM 983 C CA . GLU A 1 120 ? -18.703 -5.992 4.871 1.00 90.44 120 GLU A CA 1
ATOM 984 C C . GLU A 1 120 ? -17.519 -6.759 5.474 1.00 90.44 120 GLU A C 1
ATOM 986 O O . GLU A 1 120 ? -17.456 -6.989 6.685 1.00 90.44 120 GLU A O 1
ATOM 991 N N . TYR A 1 121 ? -16.523 -7.097 4.654 1.00 93.31 121 TYR A N 1
ATOM 992 C CA . TYR A 1 121 ? -15.356 -7.844 5.105 1.00 93.31 121 TYR A CA 1
ATOM 993 C C . TYR A 1 121 ? -14.434 -7.012 6.003 1.00 93.31 121 TYR A C 1
ATOM 995 O O . TYR A 1 121 ? -13.928 -7.533 7.003 1.00 93.31 121 TYR A O 1
ATOM 1003 N N . LEU A 1 122 ? -14.267 -5.715 5.725 1.00 90.81 122 LEU A N 1
ATOM 1004 C CA . LEU A 1 122 ? -13.561 -4.792 6.621 1.00 90.81 122 LEU A CA 1
ATOM 1005 C C . LEU A 1 122 ? -14.251 -4.710 7.986 1.00 90.81 122 LEU A C 1
ATOM 1007 O O . LEU A 1 122 ? -13.576 -4.839 9.011 1.00 90.81 122 LEU A O 1
ATOM 1011 N N . ALA A 1 123 ? -15.582 -4.595 8.007 1.00 88.56 123 ALA A N 1
ATOM 1012 C CA . ALA A 1 123 ? -16.354 -4.605 9.247 1.00 88.56 123 ALA A CA 1
ATOM 1013 C C . ALA A 1 123 ? -16.175 -5.927 10.016 1.00 88.56 123 ALA A C 1
ATOM 1015 O O . ALA A 1 123 ? -15.925 -5.903 11.222 1.00 88.56 123 ALA A O 1
ATOM 1016 N N . SER A 1 124 ? -16.191 -7.072 9.320 1.00 88.06 124 SER A N 1
ATOM 1017 C CA . SER A 1 124 ? -15.932 -8.391 9.927 1.00 88.06 124 SER A CA 1
ATOM 1018 C C . SER A 1 124 ? -14.512 -8.530 10.502 1.00 88.06 124 SER A C 1
ATOM 1020 O O . SER A 1 124 ? -14.299 -9.250 11.474 1.00 88.06 124 SER A O 1
ATOM 1022 N N . SER A 1 125 ? -13.542 -7.798 9.940 1.00 87.62 125 SER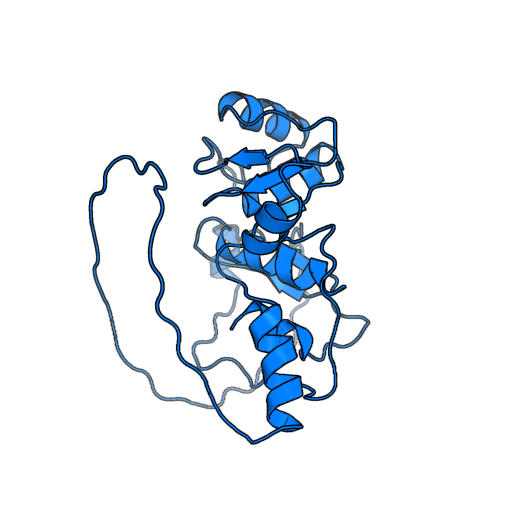 A N 1
ATOM 1023 C CA . SER A 1 125 ? -12.164 -7.700 10.442 1.00 87.62 125 SER A CA 1
ATOM 1024 C C . SER A 1 125 ? -12.010 -6.709 11.607 1.00 87.62 125 SER A C 1
ATOM 1026 O O . SER A 1 125 ? -10.890 -6.489 12.071 1.00 87.62 125 SER A O 1
ATOM 1028 N N . GLY A 1 126 ? -13.096 -6.072 12.062 1.00 87.25 126 GLY A N 1
ATOM 1029 C CA . GLY A 1 126 ? -13.056 -5.026 13.087 1.00 87.25 126 GLY A CA 1
ATOM 1030 C C . GLY A 1 126 ? -12.408 -3.723 12.609 1.00 87.25 126 GLY A C 1
ATOM 1031 O O . GLY A 1 126 ? -11.939 -2.935 13.430 1.00 87.25 126 GLY A O 1
ATOM 1032 N N . VAL A 1 127 ? -12.341 -3.498 11.293 1.00 90.31 127 VAL A N 1
ATOM 1033 C CA . VAL A 1 127 ? -11.795 -2.276 10.696 1.00 90.31 127 VAL A CA 1
ATOM 1034 C C . VAL A 1 127 ? -12.954 -1.320 10.399 1.00 90.31 127 VAL A C 1
ATOM 1036 O O . VAL A 1 127 ? -13.730 -1.585 9.479 1.00 90.31 127 VAL A O 1
ATOM 1039 N N . PRO A 1 128 ? -13.097 -0.209 11.142 1.00 89.19 128 PRO A N 1
ATOM 1040 C CA . PRO A 1 128 ? -14.155 0.754 10.871 1.00 89.19 128 PRO A CA 1
ATOM 1041 C C . PRO A 1 128 ? -13.884 1.495 9.558 1.00 89.19 128 PRO A C 1
ATOM 1043 O O . PRO A 1 128 ? -12.733 1.790 9.224 1.00 89.19 128 PRO A O 1
ATOM 1046 N N . ILE A 1 129 ? -14.950 1.827 8.825 1.00 88.62 129 ILE A N 1
ATOM 1047 C CA . ILE A 1 129 ? -14.850 2.689 7.646 1.00 88.62 129 ILE A CA 1
ATOM 1048 C C . ILE A 1 129 ? -14.680 4.137 8.122 1.00 88.62 129 ILE A C 1
ATOM 1050 O O . ILE A 1 129 ? -15.568 4.657 8.802 1.00 88.62 129 ILE A O 1
ATOM 1054 N N . PRO A 1 130 ? -13.558 4.798 7.797 1.00 86.94 130 PRO A N 1
ATOM 1055 C CA . PRO A 1 130 ? -13.308 6.156 8.251 1.00 86.94 130 PRO A CA 1
ATOM 1056 C C . PRO A 1 130 ? -14.227 7.147 7.529 1.00 86.94 130 PRO A C 1
ATOM 1058 O O . PRO A 1 130 ? -14.358 7.123 6.306 1.00 86.94 130 PRO A O 1
ATOM 1061 N N . ILE A 1 131 ? -14.841 8.038 8.306 1.00 82.25 131 ILE A N 1
ATOM 1062 C CA . ILE A 1 131 ? -15.710 9.118 7.806 1.00 82.25 131 ILE A CA 1
ATOM 1063 C C . ILE A 1 131 ? -14.884 10.386 7.537 1.00 82.25 131 ILE A C 1
ATOM 1065 O O . ILE A 1 131 ? -15.206 11.176 6.654 1.00 82.25 131 ILE A O 1
ATOM 1069 N N . ASN A 1 132 ? -13.788 10.553 8.279 1.00 83.25 132 ASN A N 1
ATOM 1070 C CA . ASN A 1 132 ? -12.861 11.671 8.172 1.00 83.25 132 ASN A CA 1
ATOM 1071 C C . ASN A 1 132 ? -11.498 11.197 7.657 1.00 83.25 132 ASN A C 1
ATOM 1073 O O . ASN A 1 132 ? -11.248 10.008 7.467 1.00 83.25 132 ASN A O 1
ATOM 1077 N N . LYS A 1 133 ? -10.583 12.146 7.446 1.00 82.69 133 LYS A N 1
ATOM 1078 C CA . LYS A 1 133 ? -9.198 11.835 7.097 1.00 82.69 133 LYS A CA 1
ATOM 1079 C C . LYS A 1 133 ? -8.495 11.143 8.268 1.00 82.69 133 LYS A C 1
ATOM 1081 O O . LYS A 1 133 ? -8.166 11.779 9.270 1.00 82.69 133 LYS A O 1
ATOM 1086 N N . THR A 1 134 ? -8.215 9.857 8.093 1.00 89.88 134 THR A N 1
ATOM 1087 C CA . THR A 1 134 ? -7.689 8.972 9.141 1.00 89.88 134 THR A CA 1
ATOM 1088 C C . THR A 1 134 ? -6.331 8.393 8.747 1.00 89.88 134 THR A C 1
ATOM 1090 O O . THR A 1 134 ? -6.041 8.176 7.565 1.00 89.88 134 THR A O 1
ATOM 1093 N N . VAL A 1 135 ? -5.486 8.142 9.750 1.00 93.06 135 VAL A N 1
ATOM 1094 C CA . VAL A 1 135 ? -4.164 7.532 9.578 1.00 93.06 135 VAL A CA 1
ATOM 1095 C C . VAL A 1 135 ? -4.242 6.033 9.853 1.00 93.06 135 VAL A C 1
ATOM 1097 O O . VAL A 1 135 ? -4.521 5.601 10.972 1.00 93.06 135 VAL A O 1
ATOM 1100 N N . LEU A 1 136 ? -3.947 5.223 8.842 1.00 94.88 136 LEU A N 1
ATOM 1101 C CA . LEU A 1 136 ? -3.911 3.767 8.949 1.00 94.88 136 LEU A CA 1
ATOM 1102 C C . LEU A 1 136 ? -2.481 3.290 9.223 1.00 94.88 136 LEU A C 1
ATOM 1104 O O . LEU A 1 136 ? -1.547 3.659 8.508 1.00 94.88 136 LEU A O 1
ATOM 1108 N N . TYR A 1 137 ? -2.296 2.433 10.229 1.00 93.56 137 TYR A N 1
ATOM 1109 C CA . TYR A 1 137 ? -0.976 1.899 10.596 1.00 93.56 137 TYR A CA 1
ATOM 1110 C C . TYR A 1 137 ? -1.012 0.418 10.986 1.00 93.56 137 TYR A C 1
ATOM 1112 O O . TYR A 1 137 ? -2.056 -0.102 11.362 1.00 93.56 137 TYR A O 1
ATOM 1120 N N . GLY A 1 138 ? 0.124 -0.277 10.893 1.00 91.31 138 GLY A N 1
ATOM 1121 C CA . GLY A 1 138 ? 0.235 -1.711 11.191 1.00 91.31 138 GLY A CA 1
ATOM 1122 C C . GLY A 1 138 ? 0.570 -2.570 9.969 1.00 91.31 138 GLY A C 1
ATOM 1123 O O . GLY A 1 138 ? 0.757 -2.077 8.860 1.00 91.31 138 GLY A O 1
ATOM 1124 N N . LYS A 1 139 ? 0.672 -3.889 10.171 1.00 88.75 139 LYS A N 1
ATOM 1125 C CA . LYS A 1 139 ? 1.190 -4.824 9.150 1.00 88.75 139 LYS A CA 1
ATOM 1126 C C . LYS A 1 139 ? 0.345 -4.872 7.870 1.00 88.75 139 LYS A C 1
ATOM 1128 O O . LYS A 1 139 ? 0.897 -5.030 6.783 1.00 88.75 139 LYS A O 1
ATOM 1133 N N . LYS A 1 140 ? -0.979 -4.760 7.999 1.00 92.06 140 LYS A N 1
ATOM 1134 C CA . LYS A 1 140 ? -1.948 -4.865 6.895 1.00 92.06 140 LYS A CA 1
ATOM 1135 C C . LYS A 1 140 ? -2.578 -3.515 6.529 1.00 92.06 140 LYS A C 1
ATOM 1137 O O . LYS A 1 140 ? -3.460 -3.477 5.676 1.00 92.06 140 LYS A O 1
ATOM 1142 N N . SER A 1 141 ? -2.100 -2.406 7.102 1.00 93.94 141 SER A N 1
ATOM 1143 C CA . SER A 1 141 ? -2.676 -1.075 6.865 1.00 93.94 141 SER A CA 1
ATOM 1144 C C . SER A 1 141 ? -2.613 -0.640 5.404 1.00 93.94 141 SER A C 1
ATOM 1146 O O . SER A 1 141 ? -3.586 -0.098 4.902 1.00 93.94 141 SER A O 1
ATOM 1148 N N . PHE A 1 142 ? -1.512 -0.914 4.701 1.00 94.31 142 PHE A N 1
ATOM 1149 C CA . PHE A 1 142 ? -1.346 -0.540 3.291 1.00 94.31 142 PHE A CA 1
ATOM 1150 C C . PHE A 1 142 ? -2.343 -1.252 2.371 1.00 94.31 142 PHE A C 1
ATOM 1152 O O . PHE A 1 142 ? -2.881 -0.633 1.454 1.00 94.31 142 PHE A O 1
ATOM 1159 N N . VAL A 1 143 ? -2.607 -2.531 2.653 1.00 93.88 143 VAL A N 1
ATOM 1160 C CA . VAL A 1 143 ? -3.595 -3.350 1.938 1.00 93.88 143 VAL A CA 1
ATOM 1161 C C . VAL A 1 143 ? -5.005 -2.849 2.244 1.00 93.88 143 VAL A C 1
ATOM 1163 O O . VAL A 1 143 ? -5.766 -2.540 1.333 1.00 93.88 143 VAL A O 1
ATOM 1166 N N . ALA A 1 144 ? -5.338 -2.678 3.526 1.00 93.94 144 ALA A N 1
ATOM 1167 C CA . ALA A 1 144 ? -6.641 -2.158 3.932 1.00 93.94 144 ALA A CA 1
ATOM 1168 C C . ALA A 1 144 ? -6.914 -0.759 3.358 1.00 93.94 144 ALA A C 1
ATOM 1170 O O . ALA A 1 144 ? -8.019 -0.481 2.907 1.00 93.94 144 ALA A O 1
ATOM 1171 N N . ALA A 1 145 ? -5.898 0.103 3.299 1.00 94.19 145 ALA A N 1
ATOM 1172 C CA . ALA A 1 145 ? -6.012 1.429 2.706 1.00 94.19 145 ALA A CA 1
ATOM 1173 C C . ALA A 1 145 ? -6.381 1.375 1.218 1.00 94.19 145 ALA A C 1
ATOM 1175 O O . ALA A 1 145 ? -7.190 2.180 0.764 1.00 94.19 145 ALA A O 1
ATOM 1176 N N . LEU A 1 146 ? -5.814 0.434 0.453 1.00 92.56 146 LEU A N 1
ATOM 1177 C CA . LEU A 1 146 ? -6.189 0.226 -0.950 1.00 92.56 146 LEU A CA 1
ATOM 1178 C C . LEU A 1 146 ? -7.642 -0.214 -1.084 1.00 92.56 146 LEU A C 1
ATOM 1180 O O . LEU A 1 146 ? -8.367 0.325 -1.917 1.00 92.56 146 LEU A O 1
ATOM 1184 N N . LEU A 1 147 ? -8.060 -1.157 -0.242 1.00 92.19 147 LEU A N 1
ATOM 1185 C CA . LEU A 1 147 ? -9.422 -1.681 -0.222 1.00 92.19 147 LEU A CA 1
ATOM 1186 C C . LEU A 1 147 ? -10.439 -0.580 0.105 1.00 92.19 147 LEU A C 1
ATOM 1188 O O . LEU A 1 147 ? -11.385 -0.380 -0.653 1.00 92.19 147 LEU A O 1
ATOM 1192 N N . ILE A 1 148 ? -10.202 0.203 1.162 1.00 91.81 148 ILE A N 1
ATOM 1193 C CA . ILE A 1 148 ? -11.072 1.327 1.544 1.00 91.81 148 ILE A CA 1
ATOM 1194 C C . ILE A 1 148 ? -11.097 2.389 0.436 1.00 91.81 148 ILE A C 1
ATOM 1196 O O . ILE A 1 148 ? -12.171 2.846 0.044 1.00 91.81 148 ILE A O 1
ATOM 1200 N N . LYS A 1 149 ? -9.932 2.758 -0.118 1.00 89.81 149 LYS A N 1
ATOM 1201 C CA . LYS A 1 149 ? -9.844 3.728 -1.222 1.00 89.81 149 LYS A CA 1
ATOM 1202 C C . LYS A 1 149 ? -10.634 3.262 -2.446 1.00 89.81 149 LYS A C 1
ATOM 1204 O O . LYS A 1 149 ? -11.282 4.076 -3.095 1.00 89.81 149 LYS A O 1
ATOM 1209 N N . HIS A 1 150 ? -10.601 1.971 -2.760 1.00 87.81 150 HIS A N 1
ATOM 1210 C CA . HIS A 1 150 ? -11.322 1.407 -3.899 1.00 87.81 150 HIS A CA 1
ATOM 1211 C C . HIS A 1 150 ? -12.836 1.334 -3.679 1.00 87.81 150 HIS A C 1
ATOM 1213 O O . HIS A 1 150 ? -13.607 1.661 -4.589 1.00 87.81 150 HIS A O 1
ATOM 1219 N N . ALA A 1 151 ? -13.255 0.910 -2.486 1.00 88.69 151 ALA A N 1
ATOM 1220 C CA . ALA A 1 151 ? -14.661 0.734 -2.150 1.00 88.69 151 ALA A CA 1
ATOM 1221 C C . ALA A 1 151 ? -15.384 2.072 -1.940 1.00 88.69 151 ALA A C 1
ATOM 1223 O O . ALA A 1 151 ? -16.466 2.266 -2.487 1.00 88.69 151 ALA A O 1
ATOM 1224 N N . VAL A 1 152 ? -14.769 3.004 -1.204 1.00 86.12 152 VAL A N 1
ATOM 1225 C CA . VAL A 1 152 ? -15.447 4.209 -0.689 1.00 86.12 152 VAL A CA 1
ATOM 1226 C C . VAL A 1 152 ? -14.901 5.506 -1.297 1.00 86.12 152 VAL A C 1
ATOM 1228 O O . VAL A 1 152 ? -15.596 6.515 -1.333 1.00 86.12 152 VAL A O 1
ATOM 1231 N N . GLY A 1 153 ? -13.666 5.506 -1.811 1.00 80.81 153 GLY A N 1
ATOM 1232 C CA . GLY A 1 153 ? -13.048 6.713 -2.374 1.00 80.81 153 GLY A CA 1
ATOM 1233 C C . GLY A 1 153 ? -12.599 7.748 -1.335 1.00 80.81 153 GLY A C 1
ATOM 1234 O O . GLY A 1 153 ? -12.297 8.878 -1.707 1.00 80.81 153 GLY A O 1
ATOM 1235 N N . CYS A 1 154 ? -12.539 7.384 -0.049 1.00 78.19 154 CYS A N 1
ATOM 1236 C CA . CYS A 1 154 ? -12.114 8.283 1.025 1.00 78.19 154 CYS A CA 1
ATOM 1237 C C . CYS A 1 154 ? -10.656 8.746 0.878 1.00 78.19 154 CYS A C 1
ATOM 1239 O O . CYS A 1 154 ? -9.781 7.998 0.429 1.00 78.19 154 CYS A O 1
ATOM 1241 N N . GLU A 1 155 ? -10.374 9.960 1.357 1.00 81.12 155 GLU A N 1
ATOM 1242 C CA . GLU A 1 155 ? -9.002 10.418 1.565 1.00 81.12 155 GLU A CA 1
ATOM 1243 C C . GLU A 1 155 ? -8.390 9.721 2.784 1.00 81.12 155 GLU A C 1
ATOM 1245 O O . GLU A 1 155 ? -8.814 9.921 3.922 1.00 81.12 155 GLU A O 1
ATOM 1250 N N . LEU A 1 156 ? -7.359 8.912 2.545 1.00 89.00 156 LEU A N 1
ATOM 1251 C CA . LEU A 1 156 ? -6.665 8.144 3.575 1.00 89.00 156 LEU A CA 1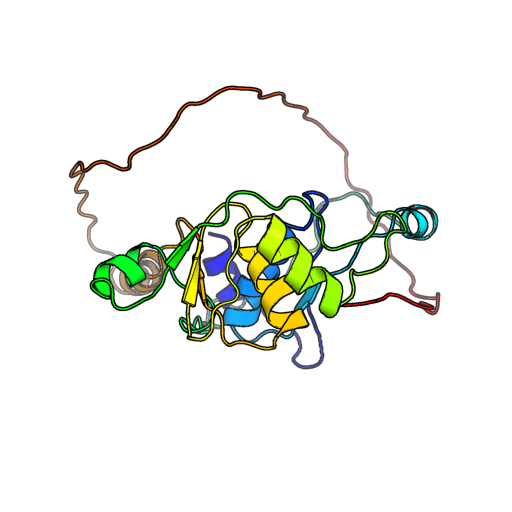
ATOM 1252 C C . LEU A 1 156 ? -5.191 8.509 3.609 1.00 89.00 156 LEU A C 1
ATOM 1254 O O . LEU A 1 156 ? -4.567 8.742 2.572 1.00 89.00 156 LEU A O 1
ATOM 1258 N N . MET A 1 157 ? -4.632 8.469 4.813 1.00 92.81 157 MET A N 1
ATOM 1259 C CA . MET A 1 157 ? -3.200 8.558 5.036 1.00 92.81 157 MET A CA 1
ATOM 1260 C C . MET A 1 157 ? -2.703 7.217 5.572 1.00 92.81 157 MET A C 1
ATOM 1262 O O . MET A 1 157 ? -3.286 6.660 6.499 1.00 92.81 157 MET A O 1
ATOM 1266 N N . VAL A 1 158 ? -1.610 6.693 5.024 1.00 94.38 158 VAL A N 1
ATOM 1267 C CA . VAL A 1 158 ? -0.954 5.491 5.561 1.00 94.38 158 VAL A CA 1
ATOM 1268 C C . VAL A 1 158 ? 0.340 5.857 6.271 1.00 94.38 158 VAL A C 1
ATOM 1270 O O . VAL A 1 158 ? 1.106 6.702 5.804 1.00 94.38 158 VAL A O 1
ATOM 1273 N N . MET A 1 159 ? 0.597 5.216 7.408 1.00 92.19 159 MET A N 1
ATOM 1274 C CA . MET A 1 159 ? 1.848 5.377 8.138 1.00 92.19 159 MET A CA 1
ATOM 1275 C C . MET A 1 159 ? 2.847 4.297 7.726 1.00 92.19 159 MET A C 1
ATOM 1277 O O . MET A 1 159 ? 2.593 3.107 7.917 1.00 92.19 159 MET A O 1
ATOM 1281 N N . ALA A 1 160 ? 3.998 4.711 7.194 1.00 86.75 160 ALA A N 1
ATOM 1282 C CA . ALA A 1 160 ? 5.134 3.819 6.988 1.00 86.75 160 ALA A CA 1
ATOM 1283 C C . ALA A 1 160 ? 6.055 3.843 8.210 1.00 86.75 160 ALA A C 1
ATOM 1285 O O . ALA A 1 160 ? 6.527 4.900 8.642 1.00 86.75 160 ALA A O 1
ATOM 1286 N N .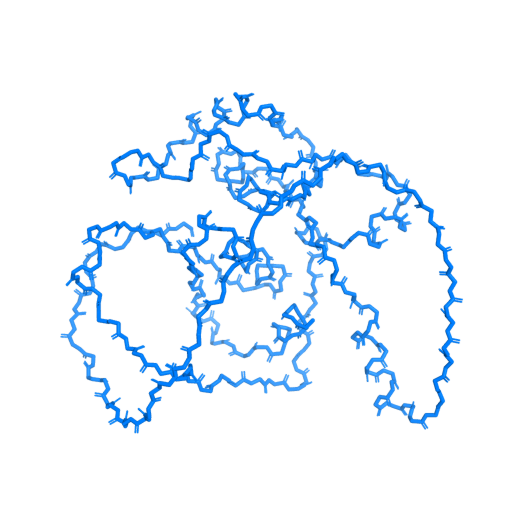 ASP A 1 161 ? 6.326 2.656 8.748 1.00 68.31 161 ASP A N 1
ATOM 1287 C CA . ASP A 1 161 ? 7.284 2.483 9.829 1.00 68.31 161 ASP A CA 1
ATOM 1288 C C . ASP A 1 161 ? 8.700 2.818 9.340 1.00 68.31 161 ASP A C 1
ATOM 1290 O O . ASP A 1 161 ? 9.110 2.443 8.240 1.00 68.31 161 ASP A O 1
ATOM 1294 N N . ASN A 1 162 ? 9.459 3.516 10.186 1.00 58.12 162 ASN A N 1
ATOM 1295 C CA . ASN A 1 162 ? 10.902 3.719 10.038 1.00 58.12 162 ASN A CA 1
ATOM 1296 C C . ASN A 1 162 ? 11.375 4.349 8.713 1.00 58.12 162 ASN A C 1
ATOM 1298 O O . ASN A 1 162 ? 12.465 4.026 8.237 1.00 58.12 162 ASN A O 1
ATOM 1302 N N . TYR A 1 163 ? 10.626 5.290 8.126 1.00 62.75 163 TYR A N 1
ATOM 1303 C CA . TYR A 1 163 ? 11.231 6.223 7.170 1.00 62.75 163 TYR A CA 1
ATOM 1304 C C . TYR A 1 163 ? 11.547 7.553 7.857 1.00 62.75 163 TYR A C 1
ATOM 1306 O O . TYR A 1 163 ? 10.682 8.189 8.461 1.00 62.75 163 TYR A O 1
ATOM 1314 N N . ASN A 1 164 ? 12.816 7.952 7.788 1.00 56.03 164 ASN A N 1
ATOM 1315 C CA . ASN A 1 164 ? 13.307 9.185 8.382 1.00 56.03 164 ASN A CA 1
ATOM 1316 C C . ASN A 1 164 ? 13.539 10.219 7.273 1.00 56.03 164 ASN A C 1
ATOM 1318 O O . ASN A 1 164 ? 14.483 10.103 6.492 1.00 56.03 164 ASN A O 1
ATOM 1322 N N . ASP A 1 165 ? 12.661 11.220 7.174 1.00 54.22 165 ASP A N 1
ATOM 1323 C CA . ASP A 1 165 ? 12.819 12.307 6.191 1.00 54.22 165 ASP A CA 1
ATOM 1324 C C . ASP A 1 165 ? 13.994 13.238 6.561 1.00 54.22 165 ASP A C 1
ATOM 1326 O O . ASP A 1 165 ? 14.599 13.862 5.690 1.00 54.22 165 ASP A O 1
ATOM 1330 N N . VAL A 1 166 ? 14.385 13.289 7.846 1.00 51.03 166 VAL A N 1
ATOM 1331 C CA . VAL A 1 166 ? 15.501 14.138 8.302 1.00 51.03 166 VAL A CA 1
ATOM 1332 C C . VAL A 1 166 ? 16.869 13.632 7.871 1.00 51.03 166 VAL A C 1
ATOM 1334 O O . VAL A 1 166 ? 17.702 14.466 7.536 1.00 51.03 166 VAL A O 1
ATOM 1337 N N . GLU A 1 167 ? 17.096 12.318 7.771 1.00 48.97 167 GLU A N 1
ATOM 1338 C CA . GLU A 1 167 ? 18.354 11.791 7.210 1.00 48.97 167 GLU A CA 1
ATOM 1339 C C . GLU A 1 167 ? 18.591 12.263 5.773 1.00 48.97 167 GLU A C 1
ATOM 1341 O O . GLU A 1 167 ? 19.726 12.456 5.354 1.00 48.97 167 GLU A O 1
ATOM 1346 N N . PHE A 1 168 ? 17.523 12.496 5.012 1.00 47.09 168 PHE A N 1
ATOM 1347 C CA . PHE A 1 168 ? 17.640 12.981 3.644 1.00 47.09 168 PHE A CA 1
ATOM 1348 C C . PHE A 1 168 ? 18.017 14.464 3.585 1.00 47.09 168 PHE A C 1
ATOM 1350 O O . PHE A 1 168 ? 18.880 14.866 2.807 1.00 47.09 168 PHE A O 1
ATOM 1357 N N . ARG A 1 169 ? 17.400 15.286 4.445 1.00 44.75 169 ARG A N 1
ATOM 1358 C CA . ARG A 1 169 ? 17.756 16.707 4.563 1.00 44.75 169 ARG A CA 1
ATOM 1359 C C . ARG A 1 169 ? 19.167 16.886 5.124 1.00 44.75 169 ARG A C 1
ATOM 1361 O O . ARG A 1 169 ? 19.880 17.770 4.666 1.00 44.75 169 ARG A O 1
ATOM 1368 N N . SER A 1 170 ? 19.589 16.029 6.057 1.00 45.16 170 SER A N 1
ATOM 1369 C CA . SER A 1 170 ? 20.932 16.069 6.639 1.00 45.16 170 SER A CA 1
ATOM 1370 C C . SER A 1 170 ? 22.010 15.475 5.733 1.00 45.16 170 SER A C 1
ATOM 1372 O O . SER A 1 170 ? 23.136 15.941 5.809 1.00 45.16 170 SER A O 1
ATOM 1374 N N . LEU A 1 171 ? 21.705 14.531 4.833 1.00 45.91 171 LEU A N 1
ATOM 1375 C CA . LEU A 1 171 ? 22.615 14.132 3.745 1.00 45.91 171 LEU A CA 1
ATOM 1376 C C . LEU A 1 171 ? 22.858 15.288 2.762 1.00 45.91 171 LEU A C 1
ATOM 1378 O O . LEU A 1 171 ? 23.986 15.484 2.320 1.00 45.91 171 LEU A O 1
ATOM 1382 N N . ASN A 1 172 ? 21.830 16.093 2.482 1.00 42.16 172 ASN A N 1
ATOM 1383 C CA . ASN A 1 172 ? 21.975 17.306 1.675 1.00 42.16 172 ASN A CA 1
ATOM 1384 C C . ASN A 1 172 ? 22.723 18.423 2.419 1.00 42.16 172 ASN A C 1
ATOM 1386 O O . ASN A 1 172 ? 23.529 19.105 1.796 1.00 42.16 172 ASN A O 1
ATOM 1390 N N . HIS A 1 173 ? 22.530 18.575 3.735 1.00 38.50 173 HIS A N 1
ATOM 1391 C CA . HIS A 1 173 ? 23.343 19.499 4.535 1.00 38.50 173 HIS A CA 1
ATOM 1392 C C . HIS A 1 173 ? 24.788 19.009 4.687 1.00 38.50 173 HIS A C 1
ATOM 1394 O O . HIS A 1 173 ? 25.698 19.792 4.488 1.00 38.50 173 HIS A O 1
ATOM 1400 N N . LYS A 1 174 ? 25.040 17.715 4.920 1.00 39.50 174 LYS A N 1
ATOM 1401 C CA . LYS A 1 174 ? 26.396 17.144 5.054 1.00 39.50 174 LYS A CA 1
ATOM 1402 C C . LYS A 1 174 ? 27.182 17.067 3.745 1.00 39.50 174 LYS A C 1
ATOM 1404 O O . LYS A 1 174 ? 28.405 17.004 3.793 1.00 39.50 174 LYS A O 1
ATOM 1409 N N . MET A 1 175 ? 26.523 17.084 2.584 1.00 37.56 175 MET A N 1
ATOM 1410 C CA . MET A 1 175 ? 27.212 17.310 1.303 1.00 37.56 175 MET A CA 1
ATOM 1411 C C . MET A 1 175 ? 27.560 18.789 1.063 1.00 37.56 175 MET A C 1
ATOM 1413 O O . MET A 1 175 ? 28.360 19.070 0.176 1.00 37.56 175 MET A O 1
ATOM 1417 N N . ILE A 1 176 ? 26.995 19.713 1.847 1.00 40.72 176 ILE A N 1
ATOM 1418 C CA . ILE A 1 176 ? 27.361 21.139 1.867 1.00 40.72 176 ILE A CA 1
ATOM 1419 C C . ILE A 1 176 ? 28.324 21.436 3.036 1.00 40.72 176 ILE A C 1
ATOM 1421 O O . ILE A 1 176 ? 29.183 22.301 2.925 1.00 40.72 176 ILE A O 1
ATOM 1425 N N . GLU A 1 177 ? 28.245 20.670 4.123 1.00 32.84 177 GLU A N 1
ATOM 1426 C CA . GLU A 1 177 ? 28.967 20.876 5.377 1.00 32.84 177 GLU A CA 1
ATOM 1427 C C . GLU A 1 177 ? 29.595 19.551 5.822 1.00 32.84 177 GLU A C 1
ATOM 1429 O O . GLU A 1 177 ? 29.110 18.830 6.698 1.00 32.84 177 GLU A O 1
ATOM 1434 N N . SER A 1 178 ? 30.709 19.197 5.188 1.00 32.41 178 SER A N 1
ATOM 1435 C CA . SER A 1 178 ? 31.677 18.291 5.790 1.00 32.41 178 SER A CA 1
ATOM 1436 C C . SER A 1 178 ? 32.274 18.968 7.027 1.00 32.41 178 SER A C 1
ATOM 1438 O O . SER A 1 178 ? 33.210 19.756 6.912 1.00 32.41 178 SER A O 1
ATOM 1440 N N . GLY A 1 179 ? 31.717 18.658 8.196 1.00 33.09 179 GLY A N 1
ATOM 1441 C CA . GLY A 1 179 ? 32.235 19.092 9.489 1.00 33.09 179 GLY A CA 1
ATOM 1442 C C . GLY A 1 179 ? 31.383 18.592 10.654 1.00 33.09 179 GLY A C 1
ATOM 1443 O O . GLY A 1 179 ? 30.464 19.271 11.078 1.00 33.09 179 GLY A O 1
ATOM 1444 N N . GLU A 1 180 ? 31.748 17.415 11.168 1.00 28.84 180 GLU A N 1
ATOM 1445 C CA . GLU A 1 180 ? 31.434 16.892 12.511 1.00 28.84 180 GLU A CA 1
ATOM 1446 C C . GLU A 1 180 ? 30.075 16.191 12.756 1.00 28.84 180 GLU A C 1
ATOM 1448 O O . GLU A 1 180 ? 28.974 16.674 12.498 1.00 28.84 180 GLU A O 1
ATOM 1453 N N . PHE A 1 181 ? 30.178 14.963 13.279 1.00 27.61 181 PHE A N 1
ATOM 1454 C CA . PHE A 1 181 ? 29.079 14.143 13.782 1.00 27.61 181 PHE A CA 1
ATOM 1455 C C . PHE A 1 181 ? 29.059 14.238 15.309 1.00 27.61 181 PHE A C 1
ATOM 1457 O O . PHE A 1 181 ? 30.043 13.869 15.945 1.00 27.61 181 PHE A O 1
ATOM 1464 N N . TYR A 1 182 ? 27.912 14.591 15.892 1.00 27.66 182 TYR A N 1
ATOM 1465 C CA . TYR A 1 182 ? 27.619 14.255 17.283 1.00 27.66 182 TYR A CA 1
ATOM 1466 C C . TYR A 1 182 ? 26.661 13.072 17.354 1.00 27.66 182 TYR A C 1
ATOM 1468 O O . TYR A 1 182 ? 25.610 13.029 16.712 1.00 27.66 182 TYR A O 1
ATOM 1476 N N . ASN A 1 183 ? 27.102 12.095 18.134 1.00 36.66 183 ASN A N 1
ATOM 1477 C CA . ASN A 1 183 ? 26.419 10.876 18.504 1.00 36.66 183 ASN A CA 1
ATOM 1478 C C . ASN A 1 183 ? 25.691 11.154 19.825 1.00 36.66 183 ASN A C 1
ATOM 1480 O O . ASN A 1 183 ? 26.344 11.542 20.793 1.00 36.66 183 ASN A O 1
ATOM 1484 N N . THR A 1 184 ? 24.377 10.952 19.902 1.00 30.12 184 THR A N 1
ATOM 1485 C CA . THR A 1 184 ? 23.671 10.917 21.190 1.00 30.12 184 THR A CA 1
ATOM 1486 C C . THR A 1 184 ? 22.687 9.757 21.225 1.00 30.12 184 THR A C 1
ATOM 1488 O O . THR A 1 184 ? 21.563 9.813 20.736 1.00 30.12 184 THR A O 1
ATOM 1491 N N . ASN A 1 185 ? 23.147 8.681 21.861 1.00 35.50 185 ASN A N 1
ATOM 1492 C CA . ASN A 1 185 ? 22.292 7.712 22.527 1.00 35.50 185 ASN A CA 1
ATOM 1493 C C . ASN A 1 185 ? 21.508 8.430 23.633 1.00 35.50 185 ASN A C 1
ATOM 1495 O O . ASN A 1 185 ? 22.130 8.884 24.590 1.00 35.50 185 ASN A O 1
ATOM 1499 N N . GLN A 1 186 ? 20.175 8.464 23.556 1.00 30.11 186 GLN A N 1
ATOM 1500 C CA . GLN A 1 186 ? 19.316 8.566 24.740 1.00 30.11 186 GLN A CA 1
ATOM 1501 C C . GLN A 1 186 ? 18.062 7.694 24.581 1.00 30.11 186 GLN A C 1
ATOM 1503 O O . GLN A 1 186 ? 17.488 7.561 23.502 1.00 30.11 186 GLN A O 1
ATOM 1508 N N . GLN A 1 187 ? 17.742 7.023 25.685 1.00 32.38 187 GLN A N 1
ATOM 1509 C CA . GLN A 1 187 ? 16.841 5.885 25.852 1.00 32.38 187 GLN A CA 1
ATOM 1510 C C . GLN A 1 187 ? 15.358 6.281 25.986 1.00 32.38 187 GLN A C 1
ATOM 1512 O O . GLN A 1 187 ? 15.048 7.383 26.414 1.00 32.38 187 GLN A O 1
ATOM 1517 N N . GLY A 1 188 ? 14.476 5.293 25.765 1.00 28.59 188 GLY A N 1
ATOM 1518 C CA . GLY A 1 188 ? 13.314 5.022 26.629 1.00 28.59 188 GLY A CA 1
ATOM 1519 C C . GLY A 1 188 ? 12.015 5.806 26.390 1.00 28.59 188 GLY A C 1
ATOM 1520 O O . GLY A 1 188 ? 11.944 6.997 26.644 1.00 28.59 188 GLY A O 1
ATOM 1521 N N . HIS A 1 189 ? 10.949 5.107 25.972 1.00 27.38 189 HIS A N 1
ATOM 1522 C CA . HIS A 1 189 ? 9.764 4.843 26.812 1.00 27.38 189 HIS A CA 1
ATOM 1523 C C . HIS A 1 189 ? 8.699 4.012 26.055 1.00 27.38 189 HIS A C 1
ATOM 1525 O O . HIS A 1 189 ? 8.209 4.378 24.990 1.00 27.38 189 HIS A O 1
ATOM 1531 N N . GLU A 1 190 ? 8.422 2.845 26.642 1.00 28.62 190 GLU A N 1
ATOM 1532 C CA . GLU A 1 190 ? 7.220 1.995 26.643 1.00 28.62 190 GLU A CA 1
ATOM 1533 C C . GLU A 1 190 ? 6.247 2.025 25.448 1.00 28.62 190 GLU A C 1
ATOM 1535 O O . GLU A 1 190 ? 5.294 2.800 25.378 1.00 28.62 190 GLU A O 1
ATOM 1540 N N . ILE A 1 191 ? 6.394 1.026 24.572 1.00 30.19 191 ILE A N 1
ATOM 1541 C CA . ILE A 1 191 ? 5.316 0.520 23.717 1.00 30.19 191 ILE A CA 1
ATOM 1542 C C . ILE A 1 191 ? 4.861 -0.802 24.336 1.00 30.19 191 ILE A C 1
ATOM 1544 O O . ILE A 1 191 ? 5.656 -1.730 24.440 1.00 30.19 191 ILE A O 1
ATOM 1548 N N . LYS A 1 192 ? 3.588 -0.904 24.734 1.00 27.69 192 LYS A N 1
ATOM 1549 C CA . LYS A 1 192 ? 3.001 -2.175 25.183 1.00 27.69 192 LYS A CA 1
ATOM 1550 C C . LYS A 1 192 ? 2.944 -3.158 24.008 1.00 27.69 192 LYS A C 1
ATOM 1552 O O . LYS A 1 192 ? 2.105 -3.029 23.116 1.00 27.69 192 LYS A O 1
ATOM 1557 N N . THR A 1 193 ? 3.853 -4.123 24.008 1.00 28.78 193 THR A N 1
ATOM 1558 C CA . THR A 1 193 ? 3.863 -5.306 23.144 1.00 28.78 193 THR A CA 1
ATOM 1559 C C . THR A 1 193 ? 3.202 -6.478 23.868 1.00 28.78 193 THR A C 1
ATOM 1561 O O . THR A 1 193 ? 3.440 -6.700 25.050 1.00 28.78 193 THR A O 1
ATOM 1564 N N . PHE A 1 194 ? 2.367 -7.229 23.151 1.00 29.56 194 PHE A N 1
ATOM 1565 C CA . PHE A 1 194 ? 1.925 -8.566 23.553 1.00 29.56 194 PHE A CA 1
ATOM 1566 C C . PHE A 1 194 ? 2.630 -9.604 22.665 1.00 29.56 194 PHE A C 1
ATOM 1568 O O . PHE A 1 194 ? 2.964 -9.305 21.519 1.00 29.56 194 PHE A O 1
ATOM 1575 N N . TYR A 1 195 ? 2.888 -10.761 23.273 1.00 31.69 195 TYR A N 1
ATOM 1576 C CA . TYR A 1 195 ? 3.956 -11.745 23.050 1.00 31.69 195 TYR A CA 1
ATOM 1577 C C . TYR A 1 195 ? 4.249 -12.275 21.627 1.00 31.69 195 TYR A C 1
ATOM 1579 O O . TYR A 1 195 ? 3.399 -12.312 20.741 1.00 31.69 195 TYR A O 1
ATOM 1587 N N . GLU A 1 196 ? 5.508 -12.723 21.511 1.00 32.19 196 GLU A N 1
ATOM 1588 C CA . GLU A 1 196 ? 6.229 -13.449 20.448 1.00 32.19 196 GLU A CA 1
ATOM 1589 C C . GLU A 1 196 ? 5.562 -14.797 20.076 1.00 32.19 196 GLU A C 1
ATOM 1591 O O . GLU A 1 196 ? 4.709 -15.290 20.809 1.00 32.19 196 GLU A O 1
ATOM 1596 N N . THR A 1 197 ? 5.874 -15.459 18.949 1.00 27.31 197 THR A N 1
ATOM 1597 C CA . THR A 1 197 ? 6.924 -16.509 18.876 1.00 27.31 197 THR A CA 1
ATOM 1598 C C . THR A 1 197 ? 7.130 -17.005 17.419 1.00 27.31 197 THR A C 1
ATOM 1600 O O . THR A 1 197 ? 6.141 -17.228 16.731 1.00 27.31 197 THR A O 1
ATOM 1603 N N . MET A 1 198 ? 8.412 -17.168 17.015 1.00 26.20 198 MET A N 1
ATOM 1604 C CA . MET A 1 198 ? 9.090 -18.032 15.993 1.00 26.20 198 MET A CA 1
ATOM 1605 C C . MET A 1 198 ? 8.421 -18.311 14.616 1.00 26.20 198 MET A C 1
ATOM 1607 O O . MET A 1 198 ? 7.227 -18.526 14.514 1.00 26.20 198 MET A O 1
ATOM 1611 N N . ILE A 1 199 ? 9.116 -18.369 13.469 1.00 28.50 199 ILE A N 1
ATOM 1612 C CA . ILE A 1 199 ? 10.255 -19.232 13.092 1.00 28.50 199 ILE A CA 1
ATOM 1613 C C . ILE A 1 199 ? 11.030 -18.578 11.929 1.00 28.50 199 ILE A C 1
ATOM 1615 O O . ILE A 1 199 ? 10.436 -18.065 10.980 1.00 28.50 199 ILE A O 1
ATOM 1619 N N . ALA A 1 200 ? 12.360 -18.652 11.982 1.00 30.34 200 ALA A N 1
ATOM 1620 C CA . ALA A 1 200 ? 13.255 -18.421 10.853 1.00 30.34 200 ALA A CA 1
ATOM 1621 C C . ALA A 1 200 ? 13.551 -19.747 10.141 1.00 30.34 200 ALA A C 1
ATOM 1623 O O . ALA A 1 200 ? 13.769 -20.749 10.813 1.00 30.34 200 ALA A O 1
ATOM 1624 N N . THR A 1 201 ? 13.659 -19.749 8.813 1.00 28.22 201 THR A N 1
ATOM 1625 C CA . THR A 1 201 ? 14.639 -20.595 8.111 1.00 28.22 201 THR A CA 1
ATOM 1626 C C . THR A 1 201 ? 14.999 -20.008 6.747 1.00 28.22 201 THR A C 1
ATOM 1628 O O . THR A 1 201 ? 14.181 -19.476 6.003 1.00 28.22 201 THR A O 1
ATOM 1631 N N . SER A 1 202 ? 16.298 -20.081 6.501 1.00 30.94 202 SER A N 1
ATOM 1632 C CA . SER A 1 202 ? 17.114 -19.687 5.359 1.00 30.94 202 SER A CA 1
ATOM 1633 C C . SER A 1 202 ? 16.955 -20.595 4.142 1.00 30.94 202 SER A C 1
ATOM 1635 O O . SER A 1 202 ? 16.854 -21.796 4.344 1.00 30.94 202 SER A O 1
ATOM 1637 N N . PHE A 1 203 ? 17.174 -20.074 2.928 1.00 29.88 203 PHE A N 1
ATOM 1638 C CA . PHE A 1 203 ? 17.915 -20.799 1.884 1.00 29.88 203 PHE A CA 1
ATOM 1639 C C . PHE A 1 203 ? 18.690 -19.834 0.986 1.00 29.88 203 PHE A C 1
ATOM 1641 O O . PHE A 1 203 ? 18.190 -18.782 0.589 1.00 29.88 203 PHE A O 1
ATOM 1648 N N . GLY A 1 204 ? 19.937 -20.208 0.703 1.00 26.05 204 GLY A N 1
ATOM 1649 C CA . GLY A 1 204 ? 20.850 -19.493 -0.171 1.00 26.05 204 GLY A CA 1
ATOM 1650 C C . GLY A 1 204 ? 21.179 -20.244 -1.460 1.00 26.05 204 GLY A C 1
ATOM 1651 O O . GLY A 1 204 ? 20.927 -21.437 -1.596 1.00 26.05 204 GLY A O 1
ATOM 1652 N N . ASN A 1 205 ? 21.868 -19.482 -2.309 1.00 28.80 205 ASN A N 1
ATOM 1653 C CA . ASN A 1 205 ? 22.837 -19.834 -3.348 1.00 28.80 205 ASN A CA 1
ATOM 1654 C C . ASN A 1 205 ? 22.424 -20.032 -4.822 1.00 28.80 205 ASN A C 1
ATOM 1656 O O . ASN A 1 205 ? 21.750 -20.974 -5.212 1.00 28.80 205 ASN A O 1
ATOM 1660 N N . ASN A 1 206 ? 23.091 -19.174 -5.614 1.00 32.25 206 ASN A N 1
ATOM 1661 C CA . ASN A 1 206 ? 23.787 -19.379 -6.889 1.00 32.25 206 ASN A CA 1
ATOM 1662 C C . ASN A 1 206 ? 23.002 -19.628 -8.184 1.00 32.25 206 ASN A C 1
ATOM 1664 O O . ASN A 1 206 ? 22.470 -20.702 -8.419 1.00 32.25 206 ASN A O 1
ATOM 1668 N N . SER A 1 207 ? 23.169 -18.708 -9.143 1.00 31.16 207 SER A N 1
ATOM 1669 C CA . SER A 1 207 ? 23.453 -19.076 -10.541 1.00 31.16 207 SER A CA 1
ATOM 1670 C C . SER A 1 207 ? 24.053 -17.913 -11.352 1.00 31.16 207 SER A C 1
ATOM 1672 O O . SER A 1 207 ? 23.817 -16.735 -11.083 1.00 31.16 207 SER A O 1
ATOM 1674 N N . LYS A 1 208 ? 24.922 -18.292 -12.299 1.00 30.80 208 LYS A N 1
ATOM 1675 C CA . LYS A 1 208 ? 25.720 -17.458 -13.214 1.00 30.80 208 LYS A CA 1
ATOM 1676 C C . LYS A 1 208 ? 24.848 -16.827 -14.312 1.00 30.80 208 LYS A C 1
ATOM 1678 O O . LYS A 1 208 ? 23.846 -17.409 -14.707 1.00 30.80 208 LYS A O 1
ATOM 1683 N N . SER A 1 209 ? 25.267 -15.667 -14.828 1.00 30.55 209 SER A N 1
ATOM 1684 C CA . SER A 1 209 ? 24.560 -14.915 -15.875 1.00 30.55 209 SER A CA 1
ATOM 1685 C C . SER A 1 209 ? 24.847 -15.425 -17.289 1.00 30.55 209 SER A C 1
ATOM 1687 O O . SER A 1 209 ? 26.012 -15.590 -17.655 1.00 30.55 209 SER A O 1
ATOM 1689 N N . SER A 1 210 ? 23.810 -15.519 -18.116 1.00 31.83 210 SER A N 1
ATOM 1690 C CA . SER A 1 210 ? 23.912 -15.455 -19.577 1.00 31.83 210 SER A CA 1
ATOM 1691 C C . SER A 1 210 ? 23.010 -14.330 -20.097 1.00 31.83 210 SER A C 1
ATOM 1693 O O . SER A 1 210 ? 21.908 -14.118 -19.593 1.00 31.83 210 SER A O 1
ATOM 1695 N N . ASN A 1 211 ? 23.509 -13.563 -21.069 1.00 30.95 211 ASN A N 1
ATOM 1696 C CA . ASN A 1 211 ? 22.766 -12.481 -21.714 1.00 30.95 211 ASN A CA 1
ATOM 1697 C C . ASN A 1 211 ? 21.691 -13.076 -22.632 1.00 30.95 211 ASN A C 1
ATOM 1699 O O . ASN A 1 211 ? 22.022 -13.831 -23.545 1.00 30.95 211 ASN A O 1
ATOM 1703 N N . ILE A 1 212 ? 20.424 -12.726 -22.403 1.00 33.75 212 ILE A N 1
ATOM 1704 C CA . ILE A 1 212 ? 19.299 -13.102 -23.267 1.00 33.75 212 ILE A CA 1
ATOM 1705 C C . ILE A 1 212 ? 18.663 -11.816 -23.802 1.00 33.75 212 ILE A C 1
ATOM 1707 O O . ILE A 1 212 ? 18.159 -11.000 -23.032 1.00 33.75 212 ILE A O 1
ATOM 1711 N N . GLU A 1 213 ? 18.683 -11.642 -25.123 1.00 30.44 213 GLU A N 1
ATOM 1712 C CA . GLU A 1 213 ? 17.915 -10.608 -25.822 1.00 30.44 213 GLU A CA 1
ATOM 1713 C C . GLU A 1 213 ? 16.442 -11.028 -25.928 1.00 30.44 213 GLU A C 1
ATOM 1715 O O . GLU A 1 213 ? 16.117 -12.089 -26.463 1.00 30.44 213 GLU A O 1
ATOM 1720 N N . ILE A 1 214 ? 15.533 -10.187 -25.430 1.00 35.53 214 ILE A N 1
ATOM 1721 C CA . ILE A 1 214 ? 14.085 -10.423 -25.473 1.00 35.53 214 ILE A CA 1
ATOM 1722 C C . ILE A 1 214 ? 13.520 -9.756 -26.732 1.00 35.53 214 ILE A C 1
ATOM 1724 O O . ILE A 1 214 ? 13.523 -8.531 -26.844 1.00 35.53 214 ILE A O 1
ATOM 1728 N N . ARG A 1 215 ? 12.988 -10.550 -27.670 1.00 33.84 215 ARG A N 1
ATOM 1729 C CA . ARG A 1 215 ? 12.205 -10.045 -28.811 1.00 33.84 215 ARG A CA 1
ATOM 1730 C C . ARG A 1 215 ? 10.728 -9.935 -28.428 1.00 33.84 215 ARG A C 1
ATOM 1732 O O . ARG A 1 215 ? 10.096 -10.924 -28.069 1.00 33.84 215 ARG A O 1
ATOM 1739 N N . SER A 1 216 ? 10.175 -8.730 -28.527 1.00 38.38 216 SER A N 1
ATOM 1740 C CA . SER A 1 216 ? 8.772 -8.421 -28.245 1.00 38.38 216 SER A CA 1
ATOM 1741 C C . SER A 1 216 ? 7.889 -8.744 -29.450 1.00 38.38 216 SER A C 1
ATOM 1743 O O . SER A 1 216 ? 7.907 -7.993 -30.417 1.00 38.38 216 SER A O 1
ATOM 1745 N N . ASN A 1 217 ? 7.112 -9.826 -29.406 1.00 36.75 217 ASN A N 1
ATOM 1746 C CA . ASN A 1 217 ? 6.011 -10.034 -30.353 1.00 36.75 217 ASN A CA 1
ATOM 1747 C C . ASN A 1 217 ? 4.958 -10.993 -29.783 1.00 36.75 217 ASN A C 1
ATOM 1749 O O . ASN A 1 217 ? 4.786 -12.093 -30.289 1.00 36.75 217 ASN A O 1
ATOM 1753 N N . VAL A 1 218 ? 4.226 -10.584 -28.739 1.00 39.62 218 VAL A N 1
ATOM 1754 C CA . VAL A 1 218 ? 2.914 -11.185 -28.439 1.00 39.62 218 VAL A CA 1
ATOM 1755 C C . VAL A 1 218 ? 1.991 -10.120 -27.846 1.00 39.62 218 VAL A C 1
ATOM 1757 O O . VAL A 1 218 ? 2.287 -9.526 -26.811 1.00 39.62 218 VAL A O 1
ATOM 1760 N N . GLY A 1 219 ? 0.865 -9.863 -28.515 1.00 38.66 219 GLY A N 1
ATOM 1761 C CA . GLY A 1 219 ? -0.184 -8.973 -28.023 1.00 38.66 219 GLY A CA 1
ATOM 1762 C C . GLY A 1 219 ? -0.819 -9.523 -26.744 1.00 38.66 219 GLY A C 1
ATOM 1763 O O . GLY A 1 219 ? -1.455 -10.575 -26.763 1.00 38.66 219 GLY A O 1
ATOM 1764 N N . CYS A 1 220 ? -0.653 -8.801 -25.635 1.00 39.75 220 CYS A N 1
ATOM 1765 C CA . CYS A 1 220 ? -1.226 -9.143 -24.337 1.00 39.75 220 CYS A CA 1
ATOM 1766 C C . CYS A 1 220 ? -2.753 -8.963 -24.360 1.00 39.75 220 CYS A C 1
ATOM 1768 O O . CYS A 1 220 ? -3.260 -7.848 -24.501 1.00 39.75 220 CYS A O 1
ATOM 1770 N N . ARG A 1 221 ? -3.502 -10.063 -24.226 1.00 45.44 221 ARG A N 1
ATOM 1771 C CA . ARG A 1 221 ? -4.961 -10.044 -24.061 1.00 45.44 221 ARG A CA 1
ATOM 1772 C C . ARG A 1 221 ? -5.308 -10.314 -22.591 1.00 45.44 221 ARG A C 1
ATOM 1774 O O . ARG A 1 221 ? -5.102 -11.418 -22.106 1.00 45.44 221 ARG A O 1
ATOM 1781 N N . LYS A 1 222 ? -5.912 -9.304 -21.946 1.00 43.47 222 LYS A N 1
ATOM 1782 C CA . LYS A 1 222 ? -6.593 -9.310 -20.630 1.00 43.47 222 LYS A CA 1
ATOM 1783 C C . LYS A 1 222 ? -5.709 -9.507 -19.383 1.00 43.47 222 LYS A C 1
ATOM 1785 O O . LYS A 1 222 ? -5.766 -10.540 -18.725 1.00 43.47 222 LYS A O 1
ATOM 1790 N N . CYS A 1 223 ? -5.029 -8.440 -18.965 1.00 38.44 223 CYS A N 1
ATOM 1791 C CA . CYS A 1 223 ? -4.672 -8.236 -17.556 1.00 38.44 223 CYS A CA 1
ATOM 1792 C C . CYS A 1 223 ? -5.728 -7.333 -16.898 1.00 38.44 223 CYS A C 1
ATOM 1794 O O . CYS A 1 223 ? -6.110 -6.315 -17.473 1.00 38.44 223 CYS A O 1
ATOM 1796 N N . SER A 1 224 ? -6.206 -7.701 -15.709 1.00 41.12 224 SER A N 1
ATOM 1797 C CA . SER A 1 224 ? -6.972 -6.792 -14.848 1.00 41.12 224 SER A CA 1
ATOM 1798 C C . SER A 1 224 ? -5.985 -6.026 -13.979 1.00 41.12 224 SER A C 1
ATOM 1800 O O . SER A 1 224 ? -5.060 -6.630 -13.438 1.00 41.12 224 SER A O 1
ATOM 1802 N N . ILE A 1 225 ? -6.163 -4.713 -13.873 1.00 38.78 225 ILE A N 1
ATOM 1803 C CA . ILE A 1 225 ? -5.248 -3.837 -13.149 1.00 38.78 225 ILE A CA 1
ATOM 1804 C C . ILE A 1 225 ? -6.030 -3.041 -12.101 1.00 38.78 225 ILE A C 1
ATOM 1806 O O . ILE A 1 225 ? -7.156 -2.625 -12.383 1.00 38.78 225 ILE A O 1
ATOM 1810 N N . PHE A 1 226 ? -5.436 -2.871 -10.917 1.00 38.75 226 PHE A N 1
ATOM 1811 C CA . PHE A 1 226 ? -5.966 -2.094 -9.795 1.00 38.75 226 PHE A CA 1
ATOM 1812 C C . PHE A 1 226 ? -5.259 -0.742 -9.681 1.00 38.75 226 PHE A C 1
ATOM 1814 O O . PHE A 1 226 ? -4.008 -0.732 -9.800 1.00 38.75 226 PHE A O 1
#

Sequence (226 aa):
MFFQSLRTLVLPPDKFIVCYDYSGYIDSSKAYWGLTSIGFKVQILIFKPQLMPILQVISGRPPMINFERKLFRNINHNILTSKRMILEANKKFEMIKINFLTFDIVDDMGKLISKENIIEYLASSGVPIPINKTVLYGKKSFVAALLIKHAVGCELMVMADNYNDVEFRSLNHKMIESGEFYNTNQQGHEIKTFYETMIATSFGNNSKSSNIEIRSNVGCRKCSIF

Radius of gyration: 20.59 Å; chains: 1; bounding box: 52×42×57 Å

Foldseek 3Di:
DVLLQLQQFDDDPPDAAEFEDPPLCQVSLVVQLSNVQLPGHYWYFQDDPVCVVVDDDDDDDDDDGDGHPPRGGDGNQLRENEPVVCVVVPPPAAEDEDADFPDGCADPNSHGDDLVVLQVRCVVSVHDQDPAAHEYEHRCRSVNVVSSCVNPVDRYYYYDYDDDPVVVVVVVVCVVDVDDDDDDDDDDDDDDDDDDDDDDDDDDDDDDDDDDDDDDDDDDDDGDID